Protein 7YQ0 (pdb70)

InterPro domains:
  IPR002891 APS kinase [MF_00065] (1-170)
  IPR002891 APS kinase [TIGR00455] (2-165)
  IPR027417 P-loop containing nucleoside triphosphate hydrolase [G3DSA:3.40.50.300] (1-172)
  IPR027417 P-loop containing nucleoside triphosphate hydrolase [SSF52540] (3-169)
  IPR050512 Sulfate Adenylyltransferase/APS Kinase [PTHR42700] (3-172)
  IPR059117 APS kinase domain [PF01583] (2-149)

Organism: Archaeoglobus fulgidus (NCBI:txid2234)

Solvent-accessible surface area: 16631 Å² total; per-residue (Å²): 118,56,15,4,0,0,2,0,0,0,20,21,31,0,23,19,66,74,0,0,80,30,0,53,126,91,0,78,95,88,66,81,165,12,7,34,0,38,2,63,20,3,18,163,63,2,11,89,125,33,23,44,52,101,126,55,32,57,16,7,6,32,0,0,2,2,4,0,45,18,1,1,84,10,23,2,6,0,0,0,7,12,57,1,3,44,94,72,18,5,106,40,0,69,141,28,3,129,56,10,0,10,0,12,0,99,8,67,39,129,34,13,83,164,132,60,84,180,19,13,150,40,54,45,139,145,24,46,32,86,38,180,128,35,66,94,56,49,36,60,82,17,151,134,23,44,10,55,1,33,6,48,161,53,74,45,133,84,6,9,122,30,0,26,133,55,0,90,116,63,56,57,68,137,64,13,1,0,0,1,0,0,0,5,13,19,0,21,20,73,72,0,1,74,26,0,60,160,73,0,84,90,74,68,66,98,5,7,58,0,56,0,72,20,2,16,143,80,1,6,91,149,33,28,134,59,110,117,50,63,81,19,20,14,40,0,1,1,9,4,0,77,30,2,2,107,21,31,3,1,0,0,0,8,20,49,11,30,72,92,69,37,5,83,23,0,69,137,26,4,124,48,7,0,9,0,15,0,103,6,64,73,111,32,28,82,149,104,27,132,146,24,40,2,55,74,11,115,137,35,108,55,168,49,22,19,13,50,85,18,146,27,56,86,14,106,119,26,39,11,58,1,34,4,43,153,55,66,46,117,89,6,10,94,32,0,15,130,59,0,116,111,56,57,50,75

Radius of gyration: 22.38 Å; Cα contacts (8 Å, |Δi|>4): 601; chains: 2; bounding box: 43×42×69 Å

Structure (mmCIF, N/CA/C/O backbone):
data_7YQ0
#
_entry.id   7YQ0
#
_cell.length_a   65.080
_cell.length_b   74.320
_cell.length_c   109.870
_cell.angle_alpha   90.00
_cell.angle_beta   90.00
_cell.angle_gamma   90.00
#
_symmetry.space_group_name_H-M   'P 21 21 21'
#
loop_
_entity.id
_entity.type
_entity.pdbx_description
1 polymer 'Adenylyl-sulfate kinase'
2 non-polymer "ADENOSINE-5'-DIPHOSPHATE"
3 non-polymer GLYCEROL
4 non-polymer 'SODIUM ION'
5 water water
#
loop_
_atom_site.group_PDB
_atom_site.id
_atom_site.type_symbol
_atom_site.label_atom_id
_atom_site.label_alt_id
_atom_site.label_comp_id
_atom_site.label_asym_id
_atom_site.label_entity_id
_atom_site.label_seq_id
_atom_site.pdbx_PDB_ins_code
_atom_site.Cartn_x
_atom_site.Cartn_y
_atom_site.Cartn_z
_atom_site.occupancy
_atom_site.B_iso_or_equiv
_atom_site.auth_seq_id
_atom_site.auth_comp_id
_atom_site.auth_asym_id
_atom_site.auth_atom_id
_atom_site.pdbx_PDB_model_num
ATOM 1 N N . SER A 1 3 ? -5.983 -3.841 31.132 1.00 46.59 0 SER A N 1
ATOM 2 C CA . SER A 1 3 ? -5.370 -5.073 31.612 1.00 40.84 0 SER A CA 1
ATOM 3 C C . SER A 1 3 ? -5.944 -6.296 30.871 1.00 33.86 0 SER A C 1
ATOM 4 O O . SER A 1 3 ? -5.375 -7.385 30.928 1.00 38.19 0 SER A O 1
ATOM 7 N N . MET A 1 4 ? -7.065 -6.114 30.174 1.00 28.68 1 MET A N 1
ATOM 8 C CA . MET A 1 4 ? -7.593 -7.159 29.298 1.00 27.49 1 MET A 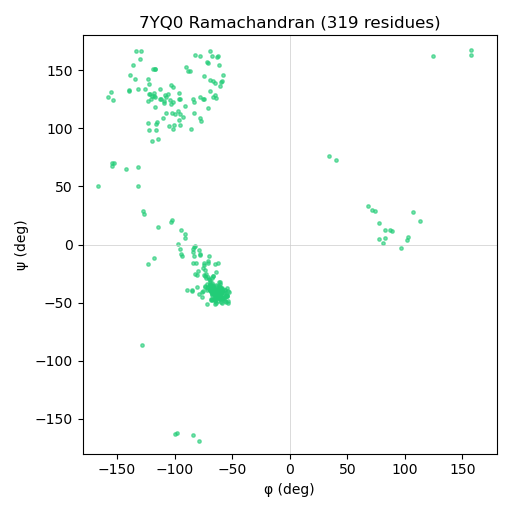CA 1
ATOM 9 C C . MET A 1 4 ? -6.763 -7.238 28.014 1.00 26.76 1 MET A C 1
ATOM 10 O O . MET A 1 4 ? -6.596 -6.236 27.317 1.00 24.43 1 MET A O 1
ATOM 15 N N . SER A 1 5 ? -6.241 -8.422 27.699 1.00 20.73 2 SER A N 1
ATOM 16 C CA . SER A 1 5 ? -5.533 -8.642 26.440 1.00 19.13 2 SER A CA 1
ATOM 17 C C . SER A 1 5 ? -6.473 -9.283 25.418 1.00 22.97 2 SER A C 1
ATOM 18 O O . SER A 1 5 ? -7.700 -9.244 25.564 1.00 18.87 2 SER A O 1
ATOM 21 N N . PHE A 1 6 ? -5.910 -9.877 24.370 1.00 17.10 3 PHE A N 1
ATOM 22 C CA . PHE A 1 6 ? -6.727 -10.336 23.256 1.00 17.49 3 PHE A CA 1
ATOM 23 C C . PHE A 1 6 ? -6.323 -11.750 22.862 1.00 16.11 3 PHE A C 1
ATOM 24 O O . PHE A 1 6 ? -5.263 -12.265 23.248 1.00 14.38 3 PHE A O 1
ATOM 32 N N . VAL A 1 7 ? -7.174 -12.375 22.063 1.00 15.63 4 VAL A N 1
ATOM 33 C CA . VAL A 1 7 ? -6.967 -13.732 21.573 1.00 14.53 4 VAL A CA 1
ATOM 34 C C . VAL A 1 7 ? -6.920 -13.683 20.047 1.00 15.35 4 VAL A C 1
ATOM 35 O O . VAL A 1 7 ? -7.818 -13.123 19.415 1.00 15.92 4 VAL A O 1
ATOM 39 N N . ILE A 1 8 ? -5.875 -14.252 19.465 1.00 13.96 5 ILE A N 1
ATOM 40 C CA . ILE A 1 8 ? -5.796 -14.432 18.018 1.00 14.68 5 ILE A CA 1
ATOM 41 C C . ILE A 1 8 ? -6.263 -15.851 17.752 1.00 14.91 5 ILE A C 1
ATOM 42 O O . ILE A 1 8 ? -5.549 -16.813 18.062 1.00 15.73 5 ILE A O 1
ATOM 47 N N . TRP A 1 9 ? -7.470 -15.981 17.204 1.00 14.65 6 TRP A N 1
ATOM 48 C CA . TRP A 1 9 ? -8.115 -17.276 16.991 1.00 17.77 6 TRP A CA 1
ATOM 49 C C . TRP A 1 9 ? -7.932 -17.665 15.528 1.00 17.71 6 TRP A C 1
ATOM 50 O O . TRP A 1 9 ? -8.645 -17.165 14.657 1.00 15.78 6 TRP A O 1
ATOM 61 N N . ILE A 1 10 ? -6.998 -18.576 15.266 1.00 14.74 7 ILE A N 1
ATOM 62 C CA . ILE A 1 10 ? -6.671 -18.984 13.899 1.00 15.56 7 ILE A CA 1
ATOM 63 C C . ILE A 1 10 ? -7.453 -20.247 13.557 1.00 20.33 7 ILE A C 1
ATOM 64 O O . ILE A 1 10 ? -7.205 -21.311 14.119 1.00 18.63 7 ILE A O 1
ATOM 69 N N . THR A 1 11 ? -8.397 -20.119 12.630 1.00 18.73 8 THR A N 1
ATOM 70 C CA . THR A 1 11 ? -9.308 -21.175 12.212 1.00 17.27 8 THR A CA 1
ATOM 71 C C . THR A 1 11 ? -9.065 -21.491 10.738 1.00 18.82 8 THR A C 1
ATOM 72 O O . THR A 1 11 ? -8.667 -20.625 9.964 1.00 21.26 8 THR A O 1
ATOM 76 N N . GLY A 1 12 ? -9.325 -22.731 10.338 1.00 19.41 9 GLY A N 1
ATOM 77 C CA . GLY A 1 12 ? -9.181 -23.093 8.949 1.00 18.35 9 GLY A CA 1
ATOM 78 C C . GLY A 1 12 ? -8.993 -24.588 8.842 1.00 20.69 9 GLY A C 1
ATOM 79 O O . GLY A 1 12 ? -8.684 -25.264 9.831 1.00 20.12 9 GLY A O 1
ATOM 80 N N . PRO A 1 13 ? -9.184 -25.132 7.646 1.00 20.82 10 PRO A N 1
ATOM 81 C CA . PRO A 1 13 ? -9.066 -26.585 7.461 1.00 22.26 10 PRO A CA 1
ATOM 82 C C . PRO A 1 13 ? -7.637 -27.073 7.646 1.00 24.56 10 PRO A C 1
ATOM 83 O O . PRO A 1 13 ? -6.672 -26.305 7.638 1.00 21.43 10 PRO A O 1
ATOM 87 N N . SER A 1 14 ? -7.509 -28.387 7.856 1.00 24.35 11 SER A N 1
ATOM 88 C CA A SER A 1 14 ? -6.194 -28.988 8.041 0.54 24.14 11 SER A CA 1
ATOM 89 C CA B SER A 1 14 ? -6.187 -28.971 8.048 0.46 24.14 11 SER A CA 1
ATOM 90 C C . SER A 1 14 ? -5.276 -28.667 6.867 1.00 22.98 11 SER A C 1
ATOM 91 O O . SER A 1 14 ? -5.673 -28.768 5.703 1.00 26.16 11 SER A O 1
ATOM 96 N N . GLY A 1 15 ? -4.033 -28.289 7.176 1.00 22.53 12 GLY A N 1
ATOM 97 C CA . GLY A 1 15 ? -3.064 -27.983 6.147 1.00 23.55 12 GLY A CA 1
ATOM 98 C C . GLY A 1 15 ? -3.138 -26.588 5.567 1.00 21.93 12 GLY A C 1
ATOM 99 O O . GLY A 1 15 ? -2.406 -26.296 4.622 1.00 21.70 12 GLY A O 1
ATOM 100 N N . ALA A 1 16 ? -3.989 -25.716 6.107 1.00 22.05 13 ALA A N 1
ATOM 101 C CA . ALA A 1 16 ? -4.113 -24.353 5.590 1.00 24.22 13 ALA A CA 1
ATOM 102 C C . ALA A 1 16 ? -2.926 -23.473 5.960 1.00 24.07 13 ALA A C 1
ATOM 103 O O . ALA A 1 16 ? -2.699 -22.453 5.299 1.00 27.27 13 ALA A O 1
ATOM 105 N N . GLY A 1 17 ? -2.184 -23.825 7.003 1.00 20.38 14 GLY A N 1
ATOM 106 C CA . GLY A 1 17 ? -1.066 -23.035 7.473 1.00 18.73 14 GLY A CA 1
ATOM 107 C C . GLY A 1 17 ? -1.272 -22.405 8.838 1.00 19.39 14 GLY A C 1
ATOM 108 O O . GLY A 1 17 ? -0.583 -21.413 9.155 1.00 19.41 14 GLY A O 1
ATOM 109 N N . LYS A 1 18 ? -2.202 -22.935 9.641 1.00 18.44 15 LYS A N 1
ATOM 110 C CA . LYS A 1 18 ? -2.542 -22.331 10.930 1.00 18.79 15 LYS A CA 1
ATOM 111 C C . LYS A 1 18 ? -1.369 -22.388 11.899 1.00 18.64 15 LYS A C 1
ATOM 112 O O . LYS A 1 18 ? -1.013 -21.373 12.511 1.00 18.91 15 LYS A O 1
ATOM 118 N N . THR A 1 19 ? -0.780 -23.574 12.087 1.00 20.05 16 THR A N 1
ATOM 119 C CA . THR A 1 19 ? 0.308 -23.703 13.060 1.00 20.01 16 THR A CA 1
ATOM 120 C C . THR A 1 19 ? 1.513 -22.891 12.652 1.00 22.33 16 THR A C 1
ATOM 121 O O . THR A 1 19 ? 2.183 -22.291 13.504 1.00 18.36 16 THR A O 1
ATOM 125 N N . THR A 1 20 ? 1.814 -22.868 11.354 1.00 21.02 17 THR A N 1
ATOM 126 C CA . THR A 1 20 ? 2.925 -22.059 10.870 1.00 14.68 17 THR A CA 1
ATOM 127 C C . THR A 1 20 ? 2.723 -20.588 11.213 1.00 15.70 17 THR A C 1
ATOM 128 O O . THR A 1 20 ? 3.648 -19.915 11.684 1.00 19.20 17 THR A O 1
ATOM 132 N N . LEU A 1 21 ? 1.524 -20.066 10.959 1.00 16.37 18 LEU A N 1
ATOM 133 C CA . LEU A 1 21 ? 1.262 -18.659 11.264 1.00 16.59 18 LEU A CA 1
ATOM 134 C C . LEU A 1 21 ? 1.253 -18.422 12.771 1.00 16.97 18 LEU A C 1
ATOM 135 O O . LEU A 1 21 ? 1.773 -17.405 13.248 1.00 15.58 18 LEU A O 1
ATOM 140 N N . ALA A 1 22 ? 0.660 -19.353 13.529 1.00 13.41 19 ALA A N 1
ATOM 141 C CA . ALA A 1 22 ? 0.596 -19.216 14.987 1.00 14.92 19 ALA A CA 1
ATOM 142 C C . ALA A 1 22 ? 1.992 -19.102 15.582 1.00 16.62 19 ALA A C 1
ATOM 143 O O . ALA A 1 22 ? 2.252 -18.219 16.411 1.00 17.00 19 ALA A O 1
ATOM 145 N N . ASN A 1 23 ? 2.914 -19.970 15.139 1.00 16.09 20 ASN A N 1
ATOM 146 C CA A ASN A 1 23 ? 4.292 -19.967 15.631 0.51 17.49 20 ASN A CA 1
ATOM 147 C CA B ASN A 1 23 ? 4.250 -19.921 15.704 0.49 17.48 20 ASN A CA 1
ATOM 148 C C . ASN A 1 23 ? 5.006 -18.680 15.255 1.00 17.35 20 ASN A C 1
ATOM 149 O O . ASN A 1 23 ? 5.815 -18.151 16.027 1.00 17.63 20 ASN A O 1
ATOM 158 N N . ALA A 1 24 ? 4.745 -18.181 14.053 1.00 15.81 21 ALA A N 1
ATOM 159 C CA . ALA A 1 24 ? 5.451 -16.978 13.620 1.00 16.03 21 ALA A CA 1
ATOM 160 C C . ALA A 1 24 ? 4.919 -15.752 14.360 1.00 16.14 21 ALA A C 1
ATOM 161 O O . ALA A 1 24 ? 5.675 -14.817 14.647 1.00 17.71 21 ALA A O 1
ATOM 163 N N . LEU A 1 25 ? 3.605 -15.727 14.629 1.00 16.36 22 LEU A N 1
ATOM 164 C CA . LEU A 1 25 ? 3.027 -14.639 15.417 1.00 15.37 22 LEU A CA 1
ATOM 165 C C . LEU A 1 25 ? 3.551 -14.660 16.843 1.00 17.17 22 LEU A C 1
ATOM 166 O O . LEU A 1 25 ? 3.860 -13.609 17.423 1.00 15.73 22 LEU A O 1
ATOM 171 N N . TYR A 1 26 ? 3.634 -15.854 17.432 1.00 16.00 23 TYR A N 1
ATOM 172 C CA . TYR A 1 26 ? 4.206 -15.996 18.768 1.00 14.42 23 TYR A CA 1
ATOM 173 C C . TYR A 1 26 ? 5.609 -15.419 18.815 1.00 19.24 23 TYR A C 1
ATOM 174 O O . TYR A 1 26 ? 5.940 -14.608 19.691 1.00 19.39 23 TYR A O 1
ATOM 183 N N . LYS A 1 27 ? 6.451 -15.807 17.862 1.00 18.35 24 LYS A N 1
ATOM 184 C CA . LYS A 1 27 ? 7.827 -15.335 17.899 1.00 17.72 24 LYS A CA 1
ATOM 185 C C . LYS A 1 27 ? 7.894 -13.832 17.677 1.00 18.34 24 LYS A C 1
ATOM 186 O O . LYS A 1 27 ? 8.726 -13.143 18.277 1.00 19.12 24 LYS A O 1
ATOM 192 N N . LYS A 1 28 ? 7.053 -13.311 16.789 1.00 17.04 25 LYS A N 1
ATOM 193 C CA . LYS A 1 28 ? 7.072 -11.875 16.523 1.00 17.01 25 LYS A CA 1
ATOM 194 C C . LYS A 1 28 ? 6.653 -11.073 17.767 1.00 15.58 25 LYS A C 1
ATOM 195 O O . LYS A 1 28 ? 7.297 -10.082 18.127 1.00 18.09 25 LYS A O 1
ATOM 201 N N . LEU A 1 29 ? 5.560 -11.470 18.415 1.00 15.18 26 LEU A N 1
ATOM 202 C CA . LEU A 1 29 ? 5.075 -10.701 19.562 1.00 17.06 26 LEU A CA 1
ATOM 203 C C . LEU A 1 29 ? 6.000 -10.849 20.765 1.00 18.48 26 LEU A C 1
ATOM 204 O O . LEU A 1 29 ? 6.229 -9.889 21.510 1.00 19.39 26 LEU A O 1
ATOM 209 N N . GLU A 1 30 ? 6.559 -12.042 20.961 1.00 18.19 27 GLU A N 1
ATOM 210 C CA . GLU A 1 30 ? 7.584 -12.215 21.982 1.00 17.99 27 GLU A CA 1
ATOM 211 C C . GLU A 1 30 ? 8.812 -11.345 21.715 1.00 22.42 27 GLU A C 1
ATOM 212 O O . GLU A 1 30 ? 9.377 -10.748 22.644 1.00 20.26 27 GLU A O 1
ATOM 218 N N . SER A 1 31 ? 9.223 -11.217 20.450 1.00 20.20 28 SER A N 1
ATOM 219 C CA . SER A 1 31 ? 10.365 -10.370 20.121 1.00 16.81 28 SER A CA 1
ATOM 220 C C . SER A 1 31 ? 10.074 -8.893 20.389 1.00 21.39 28 SER A C 1
ATOM 221 O O . SER A 1 31 ? 11.005 -8.112 20.636 1.00 22.89 28 SER A O 1
ATOM 224 N N . MET A 1 32 ? 8.809 -8.487 20.318 1.00 20.50 29 MET A N 1
ATOM 225 C CA . MET A 1 32 ? 8.460 -7.107 20.640 1.00 19.62 29 MET A CA 1
ATOM 226 C C . MET A 1 32 ? 8.312 -6.881 22.141 1.00 21.20 29 MET A C 1
ATOM 227 O O . MET A 1 32 ? 8.038 -5.743 22.559 1.00 21.80 29 MET A O 1
ATOM 232 N N . GLY A 1 33 ? 8.490 -7.919 22.947 1.00 20.51 30 GLY A N 1
ATOM 233 C CA . GLY A 1 33 ? 8.490 -7.796 24.393 1.00 21.60 30 GLY A CA 1
ATOM 234 C C . GLY A 1 33 ? 7.228 -8.235 25.103 1.00 20.43 30 GLY A C 1
ATOM 235 O O . GLY A 1 33 ? 7.140 -8.063 26.324 1.00 23.11 30 GLY A O 1
ATOM 236 N N . TYR A 1 34 ? 6.261 -8.815 24.400 1.00 19.01 31 TYR A N 1
ATOM 237 C CA . TYR A 1 34 ? 4.976 -9.144 25.007 1.00 17.98 31 TYR A CA 1
ATOM 238 C C . TYR A 1 34 ? 4.983 -10.532 25.640 1.00 21.61 31 TYR A C 1
ATOM 239 O O . TYR A 1 34 ? 5.658 -11.443 25.159 1.00 23.09 31 TYR A O 1
ATOM 248 N N . ARG A 1 35 ? 4.192 -10.690 26.704 1.00 21.28 32 ARG A N 1
ATOM 249 C CA . ARG A 1 35 ? 3.881 -12.022 27.230 1.00 21.44 32 ARG A CA 1
ATOM 250 C C . ARG A 1 35 ? 2.820 -12.662 26.347 1.00 20.09 32 ARG A C 1
ATOM 251 O O . ARG A 1 35 ? 1.758 -12.067 26.113 1.00 19.04 32 ARG A O 1
ATOM 259 N N . VAL A 1 36 ? 3.101 -13.873 25.870 1.00 17.52 33 VAL A N 1
ATOM 260 C CA . VAL A 1 36 ? 2.285 -14.555 24.876 1.00 16.53 33 VAL A CA 1
ATOM 261 C C . VAL A 1 36 ? 2.189 -16.022 25.268 1.00 16.75 33 VAL A C 1
ATOM 262 O O . VAL A 1 36 ? 3.146 -16.606 25.775 1.00 19.50 33 VAL A O 1
ATOM 266 N N . GLU A 1 37 ? 1.042 -16.625 24.985 1.00 15.00 34 GLU A N 1
ATOM 267 C CA . GLU A 1 37 ? 0.842 -18.055 25.192 1.00 18.03 34 GLU A CA 1
ATOM 268 C C . GLU A 1 37 ? 0.216 -18.628 23.928 1.00 17.00 34 GLU A C 1
ATOM 269 O O . GLU A 1 37 ? -0.725 -18.049 23.372 1.00 20.50 34 GLU A O 1
ATOM 275 N N . LEU A 1 38 ? 0.743 -19.755 23.470 1.00 16.11 35 LEU A N 1
ATOM 276 C CA A LEU A 1 38 ? 0.236 -20.443 22.289 0.39 17.28 35 LEU A CA 1
ATOM 277 C CA B LEU A 1 38 ? 0.223 -20.433 22.289 0.61 17.27 35 LEU A CA 1
ATOM 278 C C . LEU A 1 38 ? -0.587 -21.650 22.726 1.00 16.36 35 LEU A C 1
ATOM 279 O O . LEU A 1 38 ? -0.076 -22.525 23.412 1.00 16.19 35 LEU A O 1
ATOM 288 N N . LEU A 1 39 ? -1.861 -21.697 22.334 1.00 15.00 36 LEU A N 1
ATOM 289 C CA . LEU A 1 39 ? -2.683 -22.887 22.535 1.00 16.83 36 LEU A CA 1
ATOM 290 C C . LEU A 1 39 ? -2.770 -23.627 21.211 1.00 18.57 36 LEU A C 1
ATOM 291 O O . LEU A 1 39 ? -3.569 -23.277 20.346 1.00 15.34 36 LEU A O 1
ATOM 296 N N . ASP A 1 40 ? -1.960 -24.663 21.071 1.00 17.26 37 ASP A N 1
ATOM 297 C CA . ASP A 1 40 ? -2.024 -25.556 19.918 1.00 16.17 37 ASP A CA 1
ATOM 298 C C . ASP A 1 40 ? -3.122 -26.584 20.160 1.00 17.37 37 ASP A C 1
ATOM 299 O O . ASP A 1 40 ? -3.002 -27.420 21.062 1.00 18.23 37 ASP A O 1
ATOM 304 N N . GLY A 1 41 ? -4.189 -26.530 19.369 1.00 16.65 38 GLY A N 1
ATOM 305 C CA . GLY A 1 41 ? -5.343 -27.380 19.638 1.00 17.63 38 GLY A CA 1
ATOM 306 C C . GLY A 1 41 ? -5.003 -28.857 19.743 1.00 20.68 38 GLY A C 1
ATOM 307 O O . GLY A 1 41 ? -5.480 -29.556 20.649 1.00 18.35 38 GLY A O 1
ATOM 308 N N . ASP A 1 42 ? -4.167 -29.360 18.826 1.00 20.07 39 ASP A N 1
ATOM 309 C CA . ASP A 1 42 ? -3.832 -30.784 18.848 1.00 22.95 39 ASP A CA 1
ATOM 310 C C . ASP A 1 42 ? -2.963 -31.138 20.056 1.00 21.54 39 ASP A C 1
ATOM 311 O O . ASP A 1 42 ? -3.108 -32.225 20.631 1.00 22.48 39 ASP A O 1
ATOM 316 N N . GLY A 1 43 ? -2.040 -30.251 20.439 1.00 19.16 40 GLY A N 1
ATOM 317 C CA . GLY A 1 43 ? -1.244 -30.493 21.634 1.00 19.94 40 GLY A CA 1
ATOM 318 C C . GLY A 1 43 ? -2.057 -30.463 22.919 1.00 20.41 40 GLY A C 1
ATOM 319 O O . GLY A 1 43 ? -1.788 -31.226 23.853 1.00 18.89 40 GLY A O 1
ATOM 320 N N . VAL A 1 44 ? -3.062 -29.586 22.987 1.00 15.56 41 VAL A N 1
ATOM 321 C CA . VAL A 1 44 ? -3.975 -29.571 24.125 1.00 16.57 41 VAL A CA 1
ATOM 322 C C . VAL A 1 44 ? -4.737 -30.895 24.206 1.00 19.19 41 VAL A C 1
ATOM 323 O O . VAL A 1 44 ? -4.887 -31.492 25.277 1.00 16.21 41 VAL A O 1
ATOM 327 N N . ARG A 1 45 ? -5.254 -31.354 23.071 1.00 16.23 42 ARG A N 1
ATOM 328 C CA . ARG A 1 45 ? -5.924 -32.653 23.025 1.00 18.09 42 ARG A CA 1
ATOM 329 C C . ARG A 1 45 ? -5.030 -33.773 23.553 1.00 19.52 42 ARG A C 1
ATOM 330 O O . ARG A 1 45 ? -5.470 -34.623 24.345 1.00 19.51 42 ARG A O 1
ATOM 338 N N . ARG A 1 46 ? -3.756 -33.774 23.147 1.00 16.79 43 ARG A N 1
ATOM 339 C CA . ARG A 1 46 ? -2.851 -34.859 23.518 1.00 20.56 43 ARG A CA 1
ATOM 340 C C . ARG A 1 46 ? -2.580 -34.867 25.017 1.00 21.19 43 ARG A C 1
ATOM 341 O O . ARG A 1 46 ? -2.405 -35.940 25.616 1.00 20.07 43 ARG A O 1
ATOM 349 N N . LYS A 1 47 ? -2.517 -33.680 25.622 1.00 17.26 44 LYS A N 1
ATOM 350 C CA . LYS A 1 47 ? -2.261 -33.561 27.057 1.00 17.16 44 LYS A CA 1
ATOM 351 C C . LYS A 1 47 ? -3.499 -33.895 27.890 1.00 20.45 44 LYS A C 1
ATOM 352 O O . LYS A 1 47 ? -3.413 -34.621 28.891 1.00 19.30 44 LYS A O 1
ATOM 358 N N . LEU A 1 48 ? -4.653 -33.374 27.506 1.00 15.84 45 LEU A N 1
ATOM 359 C CA . LEU A 1 48 ? -5.814 -33.425 28.387 1.00 14.96 45 LEU A CA 1
ATOM 360 C C . LEU A 1 48 ? -6.660 -34.673 28.206 1.00 19.35 45 LEU A C 1
ATOM 361 O O . LEU A 1 48 ? -7.203 -35.206 29.186 1.00 17.84 45 LEU A O 1
ATOM 366 N N . TYR A 1 49 ? -6.842 -35.123 26.964 1.00 19.22 46 TYR A N 1
ATOM 367 C CA . TYR A 1 49 ? -7.765 -36.212 26.690 1.00 19.9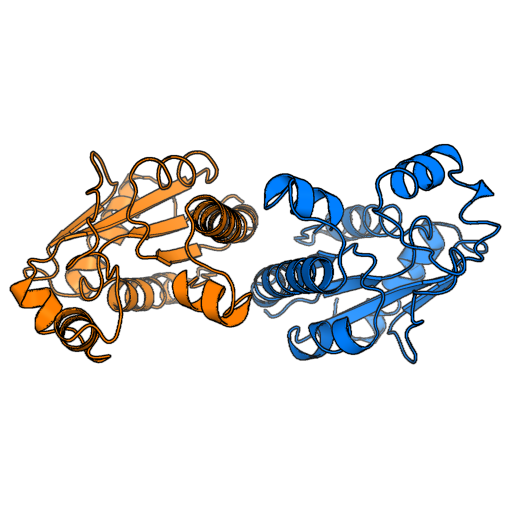3 46 TYR A CA 1
ATOM 368 C C . TYR A 1 49 ? -7.303 -36.903 25.412 1.00 21.80 46 TYR A C 1
ATOM 369 O O . TYR A 1 49 ? -7.979 -36.847 24.377 1.00 20.13 46 TYR A O 1
ATOM 378 N N . PRO A 1 50 ? -6.150 -37.576 25.460 1.00 20.07 47 PRO A N 1
ATOM 379 C CA . PRO A 1 50 ? -5.627 -38.228 24.255 1.00 21.38 47 PRO A CA 1
ATOM 380 C C . PRO A 1 50 ? -6.530 -39.315 23.695 1.00 24.48 47 PRO A C 1
ATOM 381 O O . PRO A 1 50 ? -6.340 -39.700 22.537 1.00 24.63 47 PRO A O 1
ATOM 385 N N . ASN A 1 51 ? -7.503 -39.817 24.451 1.00 21.99 48 ASN A N 1
ATOM 386 C CA . ASN A 1 51 ? -8.409 -40.826 23.918 1.00 27.70 48 ASN A CA 1
ATOM 387 C C . ASN A 1 51 ? -9.708 -40.246 23.375 1.00 28.90 48 ASN A C 1
ATOM 388 O O . ASN A 1 51 ? -10.514 -41.005 22.834 1.00 30.03 48 ASN A O 1
ATOM 393 N N . LEU A 1 52 ? -9.924 -38.938 23.500 1.00 23.53 49 LEU A N 1
ATOM 394 C CA . LEU A 1 52 ? -11.113 -38.318 22.939 1.00 25.24 49 LEU A CA 1
ATOM 395 C C . LEU A 1 52 ? -11.144 -38.527 21.428 1.00 24.86 49 LEU A C 1
ATOM 396 O O . LEU A 1 52 ? -10.131 -38.361 20.741 1.00 25.90 49 LEU A O 1
ATOM 401 N N . GLY A 1 53 ? -12.309 -38.865 20.916 1.00 29.00 50 GLY A N 1
ATOM 402 C CA . GLY A 1 53 ? -12.490 -39.036 19.488 1.00 32.35 50 GLY A CA 1
ATOM 403 C C . GLY A 1 53 ? -12.761 -37.732 18.765 1.00 29.61 50 GLY A C 1
ATOM 404 O O . GLY A 1 53 ? -12.531 -36.634 19.280 1.00 25.88 50 GLY A O 1
ATOM 405 N N . PHE A 1 54 ? -13.270 -37.868 17.532 1.00 30.70 51 PHE A N 1
ATOM 406 C CA . PHE A 1 54 ? -13.427 -36.739 16.630 1.00 29.42 51 PHE A CA 1
ATOM 407 C C . PHE A 1 54 ? -14.853 -36.638 16.114 1.00 30.07 51 PHE A C 1
ATOM 408 O O . PHE A 1 54 ? -15.091 -36.072 15.048 1.00 32.67 51 PHE A O 1
ATOM 416 N N . SER A 1 55 ? -15.808 -37.155 16.879 1.00 30.20 52 SER A N 1
ATOM 417 C CA . SER A 1 55 ? -17.211 -36.883 16.606 1.00 32.74 52 SER A CA 1
ATOM 418 C C . SER A 1 55 ? -17.487 -35.390 16.755 1.00 30.85 52 SER A C 1
ATOM 419 O O . SER A 1 55 ? -16.720 -34.652 17.376 1.00 25.15 52 SER A O 1
ATOM 422 N N . GLU A 1 56 ? -18.606 -34.938 16.182 1.00 33.18 53 GLU A N 1
ATOM 423 C CA . GLU A 1 56 ? -18.921 -33.519 16.280 1.00 30.43 53 GLU A CA 1
ATOM 424 C C . GLU A 1 56 ? -19.043 -33.092 17.745 1.00 29.00 53 GLU A C 1
ATOM 425 O O . GLU A 1 56 ? -18.534 -32.038 18.136 1.00 25.85 53 GLU A O 1
ATOM 431 N N . GLU A 1 57 ? -19.651 -33.929 18.587 1.00 26.63 54 GLU A N 1
ATOM 432 C CA . GLU A 1 57 ? -19.808 -33.561 19.994 1.00 29.20 54 GLU A CA 1
ATOM 433 C C . GLU A 1 57 ? -18.478 -33.555 20.738 1.00 26.93 54 GLU A C 1
ATOM 434 O O . GLU A 1 57 ? -18.264 -32.723 21.626 1.00 24.60 54 GLU A O 1
ATOM 440 N N . GLU A 1 58 ? -17.580 -34.478 20.404 1.00 25.46 55 GLU A N 1
ATOM 441 C CA . GLU A 1 58 ? -16.270 -34.476 21.044 1.00 25.53 55 GLU A CA 1
ATOM 442 C C . GLU A 1 58 ? -15.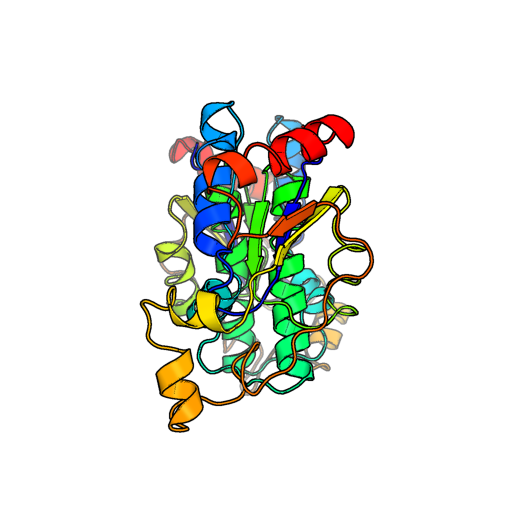438 -33.272 20.606 1.00 25.67 55 GLU A C 1
ATOM 443 O O . GLU A 1 58 ? -14.733 -32.670 21.420 1.00 19.13 55 GLU A O 1
ATOM 449 N N . ARG A 1 59 ? -15.512 -32.891 19.329 1.00 21.80 56 ARG A N 1
ATOM 450 C CA . ARG A 1 59 ? -14.726 -31.735 18.893 1.00 19.20 56 ARG A CA 1
ATOM 451 C C . ARG A 1 59 ? -15.271 -30.447 19.498 1.00 17.60 56 ARG A C 1
ATOM 452 O O . ARG A 1 59 ? -14.513 -29.536 19.837 1.00 20.24 56 ARG A O 1
ATOM 460 N N . TRP A 1 60 ? -16.581 -30.371 19.668 1.00 20.97 57 TRP A N 1
ATOM 461 C CA . TRP A 1 60 ? -17.194 -29.204 20.291 1.00 21.44 57 TRP A CA 1
ATOM 462 C C . TRP A 1 60 ? -16.735 -29.054 21.736 1.00 22.24 57 TRP A C 1
ATOM 463 O O . TRP A 1 60 ? -16.472 -27.938 22.201 1.00 21.54 57 TRP A O 1
ATOM 474 N N . MET A 1 61 ? -16.598 -30.174 22.455 1.00 20.93 58 MET A N 1
ATOM 475 C CA . MET A 1 61 ? -16.163 -30.094 23.843 1.00 15.57 58 MET A CA 1
ATOM 476 C C . MET A 1 61 ? -14.721 -29.625 23.897 1.00 16.07 58 MET A C 1
ATOM 477 O O . MET A 1 61 ? -14.371 -28.761 24.695 1.00 17.77 58 MET A O 1
ATOM 482 N N . HIS A 1 62 ? -13.903 -30.119 22.978 1.00 17.75 59 HIS A N 1
ATOM 483 C CA . HIS A 1 62 ? -12.524 -29.666 22.908 1.00 18.15 59 HIS A CA 1
ATOM 484 C C . HIS A 1 62 ? -12.461 -28.164 22.626 1.00 18.52 59 HIS A C 1
ATOM 485 O O . HIS A 1 62 ? -11.684 -27.438 23.246 1.00 14.86 59 HIS A O 1
ATOM 492 N N . ASN A 1 63 ? -13.263 -27.684 21.674 1.00 17.12 60 ASN A N 1
ATOM 493 C CA . ASN A 1 63 ? -13.258 -26.246 21.382 1.00 16.61 60 ASN A CA 1
ATOM 494 C C . ASN A 1 63 ? -13.682 -25.437 22.602 1.00 19.69 60 ASN A C 1
ATOM 495 O O . ASN A 1 63 ? -13.129 -24.371 22.874 1.00 18.35 60 ASN A O 1
ATOM 500 N N . ARG A 1 64 ? -14.651 -25.936 23.375 1.00 17.35 61 ARG A N 1
ATOM 501 C CA A ARG A 1 64 ? -15.090 -25.190 24.550 0.63 18.10 61 ARG A CA 1
ATOM 502 C CA B ARG A 1 64 ? -15.092 -25.200 24.559 0.37 18.10 61 ARG A CA 1
ATOM 503 C C . ARG A 1 64 ? -13.991 -25.090 25.603 1.00 16.66 61 ARG A C 1
ATOM 504 O O . ARG A 1 64 ? -13.880 -24.065 26.279 1.00 16.54 61 ARG A O 1
ATOM 519 N N . VAL A 1 65 ? -13.201 -26.162 25.780 1.00 18.08 62 VAL A N 1
ATOM 520 C CA . VAL A 1 65 ? -12.038 -26.146 26.669 1.00 15.83 62 VAL A CA 1
ATOM 521 C C . VAL A 1 65 ? -11.013 -25.106 26.214 1.00 17.81 62 VAL A C 1
ATOM 522 O O . VAL A 1 65 ? -10.504 -24.313 27.020 1.00 14.18 62 VAL A O 1
ATOM 526 N N . VAL A 1 66 ? -10.705 -25.085 24.912 1.00 15.32 63 VAL A N 1
ATOM 527 C CA . VAL A 1 66 ? -9.725 -24.123 24.397 1.00 15.02 63 VAL A CA 1
ATOM 528 C C . VAL A 1 66 ? -10.229 -22.693 24.574 1.00 16.45 63 VAL A C 1
ATOM 529 O O . VAL A 1 66 ? -9.458 -21.794 24.931 1.00 16.67 63 VAL A O 1
ATOM 533 N N . VAL A 1 67 ? -11.521 -22.454 24.315 1.00 13.56 64 VAL A N 1
ATOM 534 C CA . VAL A 1 67 ? -12.083 -21.114 24.509 1.00 17.13 64 VAL A CA 1
ATOM 535 C C . VAL A 1 67 ? -11.901 -20.668 25.957 1.00 18.91 64 VAL A C 1
ATOM 536 O O . VAL A 1 67 ? -11.518 -19.529 26.244 1.00 16.75 64 VAL A O 1
ATOM 540 N N . GLU A 1 68 ? -12.188 -21.562 26.901 1.00 14.94 65 GLU A N 1
ATOM 541 C CA . GLU A 1 68 ? -12.098 -21.167 28.301 1.00 15.89 65 GLU A CA 1
ATOM 542 C C . GLU A 1 68 ? -10.657 -20.904 28.722 1.00 17.54 65 GLU A C 1
ATOM 543 O O . GLU A 1 68 ? -10.398 -19.953 29.472 1.00 17.96 65 GLU A O 1
ATOM 549 N N . MET A 1 69 ? -9.700 -21.713 28.241 1.00 17.00 66 MET A N 1
ATOM 550 C CA . MET A 1 69 ? -8.305 -21.412 28.537 1.00 15.84 66 MET A CA 1
ATOM 551 C C . MET A 1 69 ? -7.907 -20.055 27.974 1.00 19.28 66 MET A C 1
ATOM 552 O O . MET A 1 69 ? -7.200 -19.286 28.627 1.00 14.97 66 MET A O 1
ATOM 557 N N . ALA A 1 70 ? -8.312 -19.766 26.741 1.00 17.16 67 ALA A N 1
ATOM 558 C CA . ALA A 1 70 ? -7.960 -18.483 26.129 1.00 15.72 67 ALA A CA 1
ATOM 559 C C . ALA A 1 70 ? -8.650 -17.314 26.826 1.00 17.21 67 ALA A C 1
ATOM 560 O O . ALA A 1 70 ? -8.061 -16.233 26.972 1.00 17.66 67 ALA A O 1
ATOM 562 N N . ARG A 1 71 ? -9.899 -17.502 27.265 1.00 17.01 68 ARG A N 1
ATOM 563 C CA A ARG A 1 71 ? -10.587 -16.461 28.025 0.61 18.35 68 ARG A CA 1
ATOM 564 C CA B ARG A 1 71 ? -10.583 -16.453 28.017 0.39 18.35 68 ARG A CA 1
ATOM 565 C C . ARG A 1 71 ? -9.830 -16.111 29.302 1.00 19.75 68 ARG A C 1
ATOM 566 O O . ARG A 1 71 ? -9.593 -14.932 29.607 1.00 19.23 68 ARG A O 1
ATOM 581 N N . ARG A 1 72 ? -9.430 -17.127 30.064 1.00 18.66 69 ARG A N 1
ATOM 582 C CA . ARG A 1 72 ? -8.744 -16.891 31.332 1.00 19.64 69 ARG A CA 1
ATOM 583 C C . ARG A 1 72 ? -7.369 -16.270 31.125 1.00 20.38 69 ARG A C 1
ATOM 584 O O . ARG A 1 72 ? -6.949 -15.407 31.902 1.00 19.76 69 ARG A O 1
ATOM 592 N N . LEU A 1 73 ? -6.631 -16.715 30.107 1.00 15.82 70 LEU A N 1
ATOM 593 C CA . LEU A 1 73 ? -5.315 -16.128 29.897 1.00 18.01 70 LEU A CA 1
ATOM 594 C C . LEU A 1 73 ? -5.436 -14.678 29.459 1.00 18.90 70 LEU A C 1
ATOM 595 O O . LEU A 1 73 ? -4.752 -13.796 29.993 1.00 16.51 70 LEU A O 1
ATOM 600 N N . SER A 1 74 ? -6.301 -14.411 28.483 1.00 14.63 71 SER A N 1
ATOM 601 C CA . SER A 1 74 ? -6.335 -13.064 27.931 1.00 15.67 71 SER A CA 1
ATOM 602 C C . SER A 1 74 ? -6.859 -12.060 28.947 1.00 20.66 71 SER A C 1
ATOM 603 O O . SER A 1 74 ? -6.395 -10.916 28.985 1.00 19.61 71 SER A O 1
ATOM 606 N N . ARG A 1 75 ? -7.837 -12.452 29.771 1.00 19.49 72 ARG A N 1
ATOM 607 C CA . ARG A 1 75 ? -8.313 -11.473 30.737 1.00 23.79 72 ARG A CA 1
ATOM 608 C C . ARG A 1 75 ? -7.305 -11.177 31.835 1.00 23.91 72 ARG A C 1
ATOM 609 O O . ARG A 1 75 ? -7.504 -10.210 32.582 1.00 25.13 72 ARG A O 1
ATOM 617 N N . ASN A 1 76 ? -6.218 -11.942 31.930 1.00 21.92 73 ASN A N 1
ATOM 618 C CA . ASN A 1 76 ? -5.113 -11.627 32.824 1.00 22.16 73 ASN A CA 1
ATOM 619 C C . ASN A 1 76 ? -3.921 -11.024 32.093 1.00 20.95 73 ASN A C 1
ATOM 620 O O . ASN A 1 76 ? -2.803 -11.035 32.618 1.00 23.62 73 ASN A O 1
ATOM 625 N N . GLY A 1 77 ? -4.140 -10.461 30.897 1.00 20.65 74 GLY A N 1
ATOM 626 C CA . GLY A 1 77 ? -3.122 -9.686 30.232 1.00 22.39 74 GLY A CA 1
ATOM 627 C C . GLY A 1 77 ? -2.187 -10.454 29.340 1.00 21.67 74 GLY A C 1
ATOM 628 O O . GLY A 1 77 ? -1.159 -9.899 28.924 1.00 21.02 74 GLY A O 1
ATOM 629 N N . ILE A 1 78 ? -2.487 -11.711 29.041 1.00 16.91 75 ILE A N 1
ATOM 630 C CA . ILE A 1 78 ? -1.602 -12.555 28.250 1.00 16.10 75 ILE A CA 1
ATOM 631 C C . ILE A 1 78 ? -2.171 -12.629 26.844 1.00 14.94 75 ILE A C 1
ATOM 632 O O . ILE A 1 78 ? -3.301 -13.091 26.658 1.00 16.11 75 ILE A O 1
ATOM 637 N N . ILE A 1 79 ? -1.397 -12.208 25.839 1.00 17.85 76 ILE A N 1
ATOM 638 C CA . ILE A 1 79 ? -1.837 -12.416 24.460 1.00 15.51 76 ILE A CA 1
ATOM 639 C C . ILE A 1 79 ? -1.906 -13.909 24.204 1.00 15.20 76 ILE A C 1
ATOM 640 O O . ILE A 1 79 ? -0.936 -14.623 24.428 1.00 17.33 76 ILE A O 1
ATOM 645 N N . THR A 1 80 ? -3.045 -14.394 23.738 1.00 12.58 77 THR A N 1
ATOM 646 C CA . THR A 1 80 ? -3.216 -15.829 23.555 1.00 12.96 77 THR A CA 1
ATOM 647 C C . THR A 1 80 ? -3.442 -16.124 22.080 1.00 15.00 77 THR A C 1
ATOM 648 O O . THR A 1 80 ? -4.268 -15.481 21.445 1.00 16.64 77 THR A O 1
ATOM 652 N N . ILE A 1 81 ? -2.652 -17.033 21.525 1.00 12.43 78 ILE A N 1
ATOM 653 C CA . ILE A 1 81 ? -2.759 -17.417 20.113 1.00 13.44 78 ILE A CA 1
ATOM 654 C C . ILE A 1 81 ? -3.327 -18.825 20.079 1.00 14.77 78 ILE A C 1
ATOM 655 O O . ILE A 1 81 ? -2.768 -19.722 20.703 1.00 17.66 78 ILE A O 1
ATOM 660 N N . VAL A 1 82 ? -4.448 -19.023 19.384 1.00 14.50 79 VAL A N 1
ATOM 661 C CA . VAL A 1 82 ? -5.114 -20.319 19.315 1.00 15.53 79 VAL A CA 1
ATOM 662 C C . VAL A 1 82 ? -5.002 -20.840 17.888 1.00 15.79 79 VAL A C 1
ATOM 663 O O . VAL A 1 82 ? -5.252 -20.096 16.935 1.00 16.22 79 VAL A O 1
ATOM 667 N N . SER A 1 83 ? -4.637 -22.113 17.742 1.00 15.00 80 SER A N 1
ATOM 668 C CA . SER A 1 83 ? -4.617 -22.785 16.441 1.00 17.09 80 SER A CA 1
ATOM 669 C C . SER A 1 83 ? -5.513 -24.017 16.557 1.00 18.82 80 SER A C 1
ATOM 670 O O . SER A 1 83 ? -5.154 -24.997 17.221 1.00 19.26 80 SER A O 1
ATOM 673 N N . VAL A 1 84 ? -6.708 -23.929 15.976 1.00 17.65 81 VAL A N 1
ATOM 674 C CA A VAL A 1 84 ? -7.685 -25.010 16.012 0.63 21.21 81 VAL A CA 1
ATOM 675 C CA B VAL A 1 84 ? -7.710 -25.003 16.012 0.37 21.22 81 VAL A CA 1
ATOM 676 C C . VAL A 1 84 ? -8.469 -24.982 14.700 1.00 23.43 81 VAL A C 1
ATOM 677 O O . VAL A 1 84 ? -8.729 -23.911 14.144 1.00 26.37 81 VAL A O 1
ATOM 684 N N . VAL A 1 85 ? -8.853 -26.164 14.197 1.00 19.42 82 VAL A N 1
ATOM 685 C CA . VAL A 1 85 ? -9.638 -26.171 12.956 1.00 22.42 82 VAL A CA 1
ATOM 686 C C . VAL A 1 85 ? -10.937 -25.382 13.140 1.00 24.76 82 VAL A C 1
ATOM 687 O O . VAL A 1 85 ? -11.278 -24.523 12.313 1.00 27.25 82 VAL A O 1
ATOM 691 N N . SER A 1 86 ? -11.659 -25.625 14.262 1.00 24.03 83 SER A N 1
ATOM 692 C CA . SER A 1 86 ? -12.965 -25.026 14.612 1.00 24.85 83 SER A CA 1
ATOM 693 C C . SER A 1 86 ? -13.832 -24.784 13.376 1.00 26.13 83 SER A C 1
ATOM 694 O O . SER A 1 86 ? -13.992 -23.638 12.921 1.00 23.83 83 SER A O 1
ATOM 697 N N . PRO A 1 87 ? -14.429 -25.843 12.825 1.00 25.19 84 PRO A N 1
ATOM 698 C CA . PRO A 1 87 ? -14.959 -25.770 11.458 1.00 25.58 84 PRO A CA 1
ATOM 699 C C . PRO A 1 87 ? -16.327 -25.122 11.325 1.00 26.34 84 PRO A C 1
ATOM 700 O O . PRO A 1 87 ? -16.687 -24.744 10.206 1.00 26.27 84 PRO A O 1
ATOM 704 N N . TYR A 1 88 ? -17.090 -24.962 12.402 1.00 24.18 85 TYR A N 1
ATOM 705 C CA . TYR A 1 88 ? -18.437 -24.416 12.319 1.00 27.09 85 TYR A CA 1
ATOM 706 C C . TYR A 1 88 ? -18.487 -22.960 12.773 1.00 26.29 85 TYR A C 1
ATOM 707 O O . TYR A 1 88 ? -17.874 -22.585 13.779 1.00 23.79 85 TYR A O 1
ATOM 716 N N . ARG A 1 89 ? -19.234 -22.140 12.025 1.00 26.83 86 ARG A N 1
ATOM 717 C CA . ARG A 1 89 ? -19.412 -20.742 12.408 1.00 28.08 86 ARG A CA 1
ATOM 718 C C . ARG A 1 89 ? -19.970 -20.611 13.816 1.00 29.29 86 ARG A C 1
ATOM 719 O O . ARG A 1 89 ? -19.583 -19.704 14.558 1.00 26.44 86 ARG A O 1
ATOM 727 N N . ALA A 1 90 ? -20.912 -21.487 14.186 1.00 28.22 87 ALA A N 1
ATOM 728 C CA . ALA A 1 90 ? -21.524 -21.401 15.509 1.00 27.57 87 ALA A CA 1
ATOM 729 C C . ALA A 1 90 ? -20.495 -21.568 16.619 1.00 29.83 87 ALA A C 1
ATOM 730 O O . ALA A 1 90 ? -20.619 -20.949 17.684 1.00 28.69 87 ALA A O 1
ATOM 732 N N . TRP A 1 91 ? -19.468 -22.387 16.397 1.00 26.52 88 TRP A N 1
ATOM 733 C CA . TRP A 1 91 ? -18.466 -22.569 17.437 1.00 24.02 88 TRP A CA 1
ATOM 734 C C . TRP A 1 91 ? -17.595 -21.331 17.574 1.00 23.21 88 TRP A C 1
ATOM 735 O O . TRP A 1 91 ? -17.240 -20.922 18.687 1.00 23.12 88 TRP A O 1
ATOM 746 N N . ARG A 1 92 ? -17.248 -20.705 16.446 1.00 25.02 89 ARG A N 1
ATOM 747 C CA . ARG A 1 92 ? -16.428 -19.495 16.504 1.00 22.00 89 ARG A CA 1
ATOM 748 C C . ARG A 1 92 ? -17.235 -18.305 17.005 1.00 24.95 89 ARG A C 1
ATOM 749 O O . ARG A 1 92 ? -16.669 -17.374 17.576 1.00 23.02 89 ARG A O 1
ATOM 757 N N . GLU A 1 93 ? -18.556 -18.314 16.794 1.00 24.36 90 GLU A N 1
ATOM 758 C CA A GLU A 1 93 ? -19.382 -17.253 17.360 0.50 28.66 90 GLU A CA 1
ATOM 759 C CA B GLU A 1 93 ? -19.405 -17.270 17.357 0.50 28.66 90 GLU A CA 1
ATOM 760 C C . GLU A 1 93 ? -19.509 -17.412 18.869 1.00 26.46 90 GLU A C 1
ATOM 761 O O . GLU A 1 93 ? -19.629 -16.414 19.583 1.00 25.16 90 GLU A O 1
ATOM 772 N N . TYR A 1 94 ? -19.469 -18.653 19.366 1.00 27.12 91 TYR A N 1
ATOM 773 C CA . TYR A 1 94 ? -19.377 -18.904 20.802 1.00 24.83 91 TYR A CA 1
ATOM 774 C C . TYR A 1 94 ? -18.053 -18.387 21.361 1.00 23.17 91 TYR A C 1
ATOM 775 O O . TYR A 1 94 ? -18.025 -17.690 22.381 1.00 23.38 91 TYR A O 1
ATOM 784 N N . ALA A 1 95 ? -16.934 -18.728 20.702 1.00 22.09 92 ALA A N 1
ATOM 785 C CA . ALA A 1 95 ? -15.639 -18.208 21.127 1.00 22.02 92 ALA A CA 1
ATOM 786 C C . ALA A 1 95 ? -15.656 -16.685 21.178 1.00 24.97 92 ALA A C 1
ATOM 787 O O . ALA A 1 95 ? -15.162 -16.076 22.137 1.00 19.91 92 ALA A O 1
ATOM 789 N N . ARG A 1 96 ? -16.230 -16.060 20.152 1.00 19.40 93 ARG A N 1
ATOM 790 C CA . ARG A 1 96 ? -16.295 -14.602 20.079 1.00 21.47 93 ARG A CA 1
ATOM 791 C C . ARG A 1 96 ? -17.093 -14.008 21.239 1.00 27.16 93 ARG A C 1
ATOM 792 O O . ARG A 1 96 ? -16.727 -12.961 21.787 1.00 26.16 93 ARG A O 1
ATOM 800 N N . LYS A 1 97 ? -18.219 -14.624 21.598 1.00 25.34 94 LYS A N 1
ATOM 801 C CA . LYS A 1 97 ? -18.972 -14.075 22.720 1.00 28.76 94 LYS A CA 1
ATOM 802 C C . LYS A 1 97 ? -18.293 -14.319 24.066 1.00 27.77 94 LYS A C 1
ATOM 803 O O . LYS A 1 97 ? -18.492 -13.527 24.990 1.00 25.78 94 LYS A O 1
ATOM 809 N N . GLU A 1 98 ? -17.463 -15.361 24.191 1.00 24.04 95 GLU A N 1
ATOM 810 C CA . GLU A 1 98 ? -16.785 -15.644 25.455 1.00 24.05 95 GLU A CA 1
ATOM 811 C C . GLU A 1 98 ? -15.559 -14.773 25.665 1.00 26.34 95 GLU A C 1
ATOM 812 O O . GLU A 1 98 ? -15.150 -14.553 26.807 1.00 23.92 95 GLU A O 1
ATOM 818 N N . ILE A 1 99 ? -14.947 -14.297 24.586 1.00 20.76 96 ILE A N 1
ATOM 819 C CA . ILE A 1 99 ? -13.662 -13.614 24.636 1.00 20.92 96 ILE A CA 1
ATOM 820 C C . ILE A 1 99 ? -13.891 -12.157 24.274 1.00 24.74 96 ILE A C 1
ATOM 821 O O . ILE A 1 99 ? -14.460 -11.862 23.219 1.00 26.75 96 ILE A O 1
ATOM 826 N N . GLU A 1 100 ? -13.456 -11.245 25.144 1.00 23.84 97 GLU A N 1
ATOM 827 C CA . GLU A 1 100 ? -13.810 -9.841 24.946 1.00 28.51 97 GLU A CA 1
ATOM 828 C C . GLU A 1 100 ? -13.168 -9.272 23.686 1.00 27.25 97 GLU A C 1
ATOM 829 O O . GLU A 1 100 ? -13.830 -8.595 22.890 1.00 31.12 97 GLU A O 1
ATOM 835 N N . LYS A 1 101 ? -11.878 -9.523 23.492 1.00 24.11 98 LYS A N 1
ATOM 836 C CA . LYS A 1 101 ? -11.117 -8.955 22.385 1.00 24.04 98 LYS A CA 1
ATOM 837 C C . LYS A 1 101 ? -10.698 -10.113 21.491 1.00 22.37 98 LYS A C 1
ATOM 838 O O . LYS A 1 101 ? -9.621 -10.680 21.664 1.00 20.18 98 LYS A O 1
ATOM 844 N N . PHE A 1 102 ? -11.537 -10.428 20.512 1.00 21.44 99 PHE A N 1
ATOM 845 C CA . PHE A 1 102 ? -11.439 -11.658 19.734 1.00 18.57 99 PHE A CA 1
ATOM 846 C C . PHE A 1 102 ? -10.978 -11.296 18.327 1.00 18.44 99 PHE A C 1
ATOM 847 O O . PHE A 1 102 ? -11.617 -10.478 17.668 1.00 22.08 99 PHE A O 1
ATOM 855 N N . VAL A 1 103 ? -9.855 -11.860 17.883 1.00 16.55 100 VAL A N 1
ATOM 856 C CA . VAL A 1 103 ? -9.312 -11.549 16.558 1.00 14.67 100 VAL A CA 1
ATOM 857 C C . VAL A 1 103 ? -9.355 -12.843 15.755 1.00 15.96 100 VAL A C 1
ATOM 858 O O . VAL A 1 103 ? -8.477 -13.699 15.894 1.00 15.96 100 VAL A O 1
ATOM 862 N N . GLU A 1 104 ? -10.378 -12.992 14.924 1.00 17.66 101 GLU A N 1
ATOM 863 C CA . GLU A 1 104 ? -10.540 -14.202 14.115 1.00 17.12 101 GLU A CA 1
ATOM 864 C C . GLU A 1 104 ? -9.683 -14.096 12.854 1.00 17.61 101 GLU A C 1
ATOM 865 O O . GLU A 1 104 ? -9.821 -13.138 12.087 1.00 17.67 101 GLU A O 1
ATOM 871 N N . VAL A 1 105 ? -8.783 -15.066 12.652 1.00 15.70 102 VAL A N 1
ATOM 872 C CA . VAL A 1 105 ? -7.847 -15.080 11.531 1.00 17.48 102 VAL A CA 1
ATOM 873 C C . VAL A 1 105 ? -8.097 -16.340 10.718 1.00 18.97 102 VAL A C 1
ATOM 874 O O . VAL A 1 105 ? -8.044 -17.453 11.258 1.00 17.11 102 VAL A O 1
ATOM 878 N N . TYR A 1 106 ? -8.342 -16.166 9.413 1.00 19.29 103 TYR A N 1
ATOM 879 C CA . TYR A 1 106 ? -8.659 -17.273 8.515 1.00 17.93 103 TYR A CA 1
ATOM 880 C C . TYR A 1 106 ? -7.569 -17.424 7.463 1.00 19.55 103 TYR A C 1
ATOM 881 O O . TYR A 1 106 ? -7.484 -16.599 6.536 1.00 18.40 103 TYR A O 1
ATOM 890 N N . PRO A 1 107 ? -6.675 -18.427 7.579 1.00 19.61 104 PRO A N 1
ATOM 891 C CA . PRO A 1 107 ? -5.756 -18.745 6.482 1.00 19.20 104 PRO A CA 1
ATOM 892 C C . PRO A 1 107 ? -6.502 -19.535 5.422 1.00 24.22 104 PRO A C 1
ATOM 893 O O . PRO A 1 107 ? -6.869 -20.698 5.628 1.00 22.51 104 PRO A O 1
ATOM 897 N N . ARG A 1 108 ? -6.754 -18.887 4.290 1.00 20.65 105 ARG A N 1
ATOM 898 C CA . ARG A 1 108 ? -7.552 -19.425 3.201 1.00 22.05 105 ARG A CA 1
ATOM 899 C C . ARG A 1 108 ? -6.615 -20.031 2.163 1.00 28.46 105 ARG A C 1
ATOM 900 O O . ARG A 1 108 ? -5.638 -19.398 1.763 1.00 23.90 105 ARG A O 1
ATOM 908 N N . CYS A 1 109 ? -6.901 -21.271 1.745 1.00 24.66 106 CYS A N 1
ATOM 909 C CA . CYS A 1 109 ? -5.976 -21.968 0.860 1.00 25.83 106 CYS A CA 1
ATOM 910 C C . CYS A 1 109 ? -6.726 -23.063 0.112 1.00 24.67 106 CYS A C 1
ATOM 911 O O . CYS A 1 109 ? -7.361 -23.901 0.766 1.00 27.37 106 CYS A O 1
ATOM 914 N N . PRO A 1 110 ? -6.659 -23.109 -1.221 1.00 27.65 107 PRO A N 1
ATOM 915 C CA . PRO A 1 110 ? -7.369 -24.166 -1.965 1.00 27.26 107 PRO A CA 1
ATOM 916 C C . PRO A 1 110 ? -6.918 -25.551 -1.527 1.00 28.13 107 PRO A C 1
ATOM 917 O O . PRO A 1 110 ? -5.749 -25.774 -1.216 1.00 26.14 107 PRO A O 1
ATOM 921 N N . LEU A 1 111 ? -7.858 -26.500 -1.538 1.00 28.33 108 LEU A N 1
ATOM 922 C CA . LEU A 1 111 ? -7.515 -27.864 -1.147 1.00 30.25 108 LEU A CA 1
ATOM 923 C C . LEU A 1 111 ? -6.329 -28.401 -1.948 1.00 26.43 108 LEU A C 1
ATOM 924 O O . LEU A 1 111 ? -5.453 -29.076 -1.394 1.00 29.06 108 LEU A O 1
ATOM 929 N N . GLU A 1 112 ? -6.282 -28.108 -3.253 1.00 30.65 109 GLU A N 1
ATOM 930 C CA . GLU A 1 112 ? -5.187 -28.606 -4.077 1.00 31.13 109 GLU A CA 1
ATOM 931 C C . GLU A 1 112 ? -3.829 -28.174 -3.523 1.00 32.32 109 GLU A C 1
ATOM 932 O O . GLU A 1 112 ? -2.865 -28.947 -3.542 1.00 29.04 109 GLU A O 1
ATOM 938 N N . VAL A 1 113 ? -3.731 -26.944 -3.021 1.00 28.86 110 VAL A N 1
ATOM 939 C CA . VAL A 1 113 ? -2.458 -26.495 -2.461 1.00 27.17 110 VAL A CA 1
ATOM 940 C C . VAL A 1 113 ? -2.212 -27.115 -1.098 1.00 26.27 110 VAL A C 1
ATOM 941 O O . VAL A 1 113 ? -1.082 -27.498 -0.772 1.00 27.65 110 VAL A O 1
ATOM 945 N N . ARG A 1 114 ? -3.254 -27.218 -0.270 1.00 23.75 111 ARG A N 1
ATOM 946 C CA A ARG A 1 114 ? -3.086 -27.852 1.032 0.59 26.88 111 ARG A CA 1
ATOM 947 C CA B ARG A 1 114 ? -3.089 -27.855 1.031 0.41 26.88 111 ARG A CA 1
ATOM 948 C C . ARG A 1 114 ? -2.547 -29.270 0.875 1.00 27.53 111 ARG A C 1
ATOM 949 O O . ARG A 1 114 ? -1.622 -29.672 1.587 1.00 27.27 111 ARG A O 1
ATOM 964 N N . MET A 1 115 ? -3.095 -30.037 -0.073 1.00 25.58 112 MET A N 1
ATOM 965 C CA . MET A 1 115 ? -2.588 -31.396 -0.252 1.00 27.36 112 MET A CA 1
ATOM 966 C C . MET A 1 115 ? -1.163 -31.404 -0.786 1.00 29.91 112 MET A C 1
ATOM 967 O O . MET A 1 115 ? -0.338 -32.210 -0.339 1.00 32.60 112 MET A O 1
ATOM 972 N N . LYS A 1 116 ? -0.856 -30.528 -1.747 1.00 28.97 113 LYS A N 1
ATOM 973 C CA . LYS A 1 116 ? 0.486 -30.506 -2.325 1.00 33.14 113 LYS A CA 1
ATOM 974 C C . LYS A 1 116 ? 1.551 -30.188 -1.274 1.00 32.93 113 LYS A C 1
ATOM 975 O O . LYS A 1 116 ? 2.688 -30.672 -1.367 1.00 32.78 113 LYS A O 1
ATOM 981 N N . ARG A 1 117 ? 1.204 -29.385 -0.271 1.00 27.96 114 ARG A N 1
ATOM 982 C CA . ARG A 1 117 ? 2.176 -28.972 0.730 1.00 29.33 114 ARG A CA 1
ATOM 983 C C . ARG A 1 117 ? 2.432 -30.028 1.793 1.00 33.03 114 ARG A C 1
ATOM 984 O O . ARG A 1 117 ? 3.488 -29.994 2.434 1.00 34.45 114 ARG A O 1
ATOM 992 N N . ASP A 1 118 ? 1.502 -30.948 2.009 1.00 30.04 115 ASP A N 1
ATOM 993 C CA . ASP A 1 118 ? 1.746 -31.975 3.014 1.00 31.49 115 ASP A CA 1
ATOM 994 C C . ASP A 1 118 ? 0.947 -33.236 2.706 1.00 28.20 115 ASP A C 1
ATOM 995 O O . ASP A 1 118 ? -0.015 -33.550 3.417 1.00 31.57 115 ASP A O 1
ATOM 1000 N N . PRO A 1 119 ? 1.305 -33.976 1.657 1.00 28.35 116 PRO A N 1
ATOM 1001 C CA . PRO A 1 119 ? 0.511 -35.167 1.321 1.00 30.61 116 PRO A CA 1
ATOM 1002 C C . PRO A 1 119 ? 0.554 -36.237 2.399 1.00 32.61 116 PRO A C 1
ATOM 1003 O O . PRO A 1 119 ? -0.478 -36.861 2.684 1.00 32.06 116 PRO A O 1
ATOM 1007 N N . LYS A 1 120 ? 1.712 -36.463 3.023 1.00 35.30 117 LYS A N 1
ATOM 1008 C CA . LYS A 1 120 ? 1.790 -37.536 4.016 1.00 35.75 117 LYS A CA 1
ATOM 1009 C C . LYS A 1 120 ? 1.083 -37.165 5.309 1.00 30.67 117 LYS A C 1
ATOM 1010 O O . LYS A 1 120 ? 0.447 -38.019 5.936 1.00 31.66 117 LYS A O 1
ATOM 1016 N N . GLY A 1 121 ? 1.167 -35.898 5.721 1.00 31.52 118 GLY A N 1
ATOM 1017 C CA . GLY A 1 121 ? 0.491 -35.485 6.940 1.00 30.06 118 GLY A CA 1
ATOM 1018 C C . GLY A 1 121 ? -1.019 -35.532 6.821 1.00 28.25 118 GLY A C 1
ATOM 1019 O O . GLY A 1 121 ? -1.704 -36.001 7.731 1.00 28.38 118 GLY A O 1
ATOM 1020 N N . LEU A 1 122 ? -1.560 -35.061 5.691 1.00 28.06 119 LEU A N 1
ATOM 1021 C CA . LEU A 1 122 ? -3.006 -35.108 5.481 1.00 27.85 119 LEU A CA 1
ATOM 1022 C C . LEU A 1 122 ? -3.486 -36.550 5.370 1.00 25.78 119 LEU A C 1
ATOM 1023 O O . LEU A 1 122 ? -4.521 -36.914 5.941 1.00 26.77 119 LEU A O 1
ATOM 1028 N N . TYR A 1 123 ? -2.737 -37.387 4.650 1.00 27.11 120 TYR A N 1
ATOM 1029 C CA . TYR A 1 123 ? -3.091 -38.802 4.543 1.00 26.22 120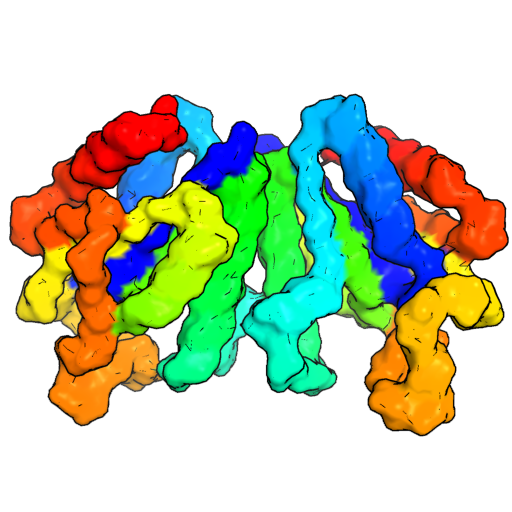 TYR A CA 1
ATOM 1030 C C . TYR A 1 123 ? -3.192 -39.452 5.917 1.00 29.19 120 TYR A C 1
ATOM 1031 O O . TYR A 1 123 ? -4.186 -40.121 6.237 1.00 29.06 120 TYR A O 1
ATOM 1040 N N . SER A 1 124 ? -2.176 -39.238 6.758 1.00 25.44 121 SER A N 1
ATOM 1041 C CA . SER A 1 124 ? -2.167 -39.825 8.096 1.00 27.69 121 SER A CA 1
ATOM 1042 C C . SER A 1 124 ? -3.356 -39.356 8.937 1.00 29.97 121 SER A C 1
ATOM 1043 O O . SER A 1 124 ? -3.997 -40.158 9.624 1.00 31.12 121 SER A O 1
ATOM 1046 N N . LYS A 1 125 ? -3.660 -38.055 8.911 1.00 25.01 122 LYS A N 1
ATOM 1047 C CA . LYS A 1 125 ? -4.785 -37.553 9.700 1.00 27.79 122 LYS A CA 1
ATOM 1048 C C . LYS A 1 125 ? -6.112 -38.107 9.205 1.00 27.90 122 LYS A C 1
ATOM 1049 O O . LYS A 1 125 ? -7.022 -38.373 9.999 1.00 29.94 122 LYS A O 1
ATOM 1055 N N . ALA A 1 126 ? -6.264 -38.228 7.890 1.00 29.33 123 ALA A N 1
ATOM 1056 C CA . ALA A 1 126 ? -7.502 -38.760 7.341 1.00 26.76 123 ALA A CA 1
ATOM 1057 C C . ALA A 1 126 ? -7.641 -40.237 7.690 1.00 31.76 123 ALA A C 1
ATOM 1058 O O . ALA A 1 126 ? -8.726 -40.701 8.063 1.00 31.69 123 ALA A O 1
ATOM 1060 N N . LEU A 1 127 ? -6.529 -40.969 7.639 1.00 34.29 124 LEU A N 1
ATOM 1061 C CA A LEU A 1 127 ? -6.560 -42.392 7.971 0.43 36.78 124 LEU A CA 1
ATOM 1062 C CA B LEU A 1 127 ? -6.533 -42.391 7.972 0.57 36.83 124 LEU A CA 1
ATOM 1063 C C . LEU A 1 127 ? -6.925 -42.627 9.429 1.00 38.59 124 LEU A C 1
ATOM 1064 O O . LEU A 1 127 ? -7.530 -43.654 9.753 1.00 42.47 124 LEU A O 1
ATOM 1073 N N . ARG A 1 128 ? -6.574 -41.697 10.321 1.00 37.97 125 ARG A N 1
ATOM 1074 C CA . ARG A 1 128 ? -6.872 -41.810 11.746 1.00 40.39 125 ARG A CA 1
ATOM 1075 C C . ARG A 1 128 ? -8.267 -41.323 12.104 1.00 40.90 125 ARG A C 1
ATOM 1076 O O . ARG A 1 128 ? -8.650 -41.411 13.268 1.00 40.64 125 ARG A O 1
ATOM 1084 N N . GLY A 1 129 ? -9.024 -40.783 11.155 1.00 33.78 126 GLY A N 1
ATOM 1085 C CA . GLY A 1 129 ? -10.327 -40.252 11.484 1.00 35.17 126 GLY A CA 1
ATOM 1086 C C . GLY A 1 129 ? -10.311 -38.848 12.035 1.00 31.35 126 GLY A C 1
ATOM 1087 O O . GLY A 1 129 ? -11.334 -38.394 12.556 1.00 33.37 126 GLY A O 1
ATOM 1088 N N . GLU A 1 130 ? -9.180 -38.146 11.929 1.00 27.01 127 GLU A N 1
ATOM 1089 C CA . GLU A 1 130 ? -9.036 -36.801 12.463 1.00 33.23 127 GLU A CA 1
ATOM 1090 C C . GLU A 1 130 ? -9.592 -35.757 11.519 1.00 34.89 127 GLU A C 1
ATOM 1091 O O . GLU A 1 130 ? -9.937 -34.655 11.958 1.00 35.71 127 GLU A O 1
ATOM 1097 N N . ILE A 1 131 ? -9.627 -36.068 10.229 1.00 29.04 128 ILE A N 1
ATOM 1098 C CA . ILE A 1 131 ? -10.187 -35.213 9.192 1.00 30.28 128 ILE A CA 1
ATOM 1099 C C . ILE A 1 131 ? -11.360 -35.978 8.612 1.00 34.90 128 ILE A C 1
ATOM 1100 O O . ILE A 1 131 ? -11.163 -37.064 8.058 1.00 35.15 128 ILE A O 1
ATOM 1105 N N . LYS A 1 132 ? -12.563 -35.427 8.722 1.00 33.33 129 LYS A N 1
ATOM 1106 C CA . LYS A 1 132 ? -13.741 -36.124 8.219 1.00 35.23 129 LYS A CA 1
ATOM 1107 C C . LYS A 1 132 ? -14.009 -35.750 6.761 1.00 34.73 129 LYS A C 1
ATOM 1108 O O . LYS A 1 132 ? -13.653 -34.666 6.293 1.00 37.41 129 LYS A O 1
ATOM 1114 N N . GLY A 1 133 ? -14.638 -36.668 6.039 1.00 30.48 130 GLY A N 1
ATOM 1115 C CA . GLY A 1 133 ? -14.853 -36.425 4.624 1.00 32.71 130 GLY A CA 1
ATOM 1116 C C . GLY A 1 133 ? -15.842 -37.384 4.018 1.00 28.44 130 GLY A C 1
ATOM 1117 O O . GLY A 1 133 ? -15.574 -37.990 2.973 1.00 31.17 130 GLY A O 1
ATOM 1118 N N . LEU A 1 134 ? -17.008 -37.516 4.657 1.00 29.27 131 LEU A N 1
ATOM 1119 C CA . LEU A 1 134 ? -18.005 -38.463 4.182 1.00 32.18 131 LEU A CA 1
ATOM 1120 C C . LEU A 1 134 ? -18.348 -38.223 2.724 1.00 31.63 131 LEU A C 1
ATOM 1121 O O . LEU A 1 134 ? -18.551 -39.175 1.962 1.00 32.69 131 LEU A O 1
ATOM 1126 N N . THR A 1 135 ? -18.399 -36.959 2.308 1.00 32.07 132 THR A N 1
ATOM 1127 C CA . THR A 1 135 ? -18.676 -36.631 0.917 1.00 33.59 132 THR A CA 1
ATOM 1128 C C . THR A 1 135 ? -17.485 -35.969 0.245 1.00 31.01 132 THR A C 1
ATOM 1129 O O . THR A 1 135 ? -17.632 -35.398 -0.838 1.00 37.81 132 THR A O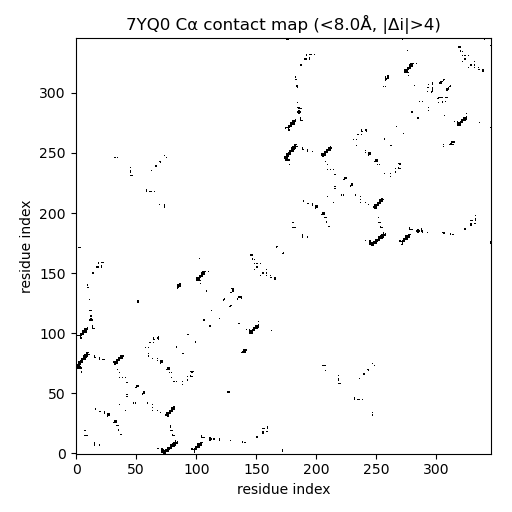 1
ATOM 1133 N N . GLY A 1 136 ? -16.307 -36.050 0.854 1.00 32.52 133 GLY A N 1
ATOM 1134 C CA . GLY A 1 136 ? -15.150 -35.350 0.346 1.00 30.64 133 GLY A CA 1
ATOM 1135 C C . GLY A 1 136 ? -14.512 -34.444 1.383 1.00 33.36 133 GLY A C 1
ATOM 1136 O O . GLY A 1 136 ? -15.145 -34.101 2.386 1.00 38.31 133 GLY A O 1
ATOM 1137 N N . LEU A 1 137 ? -13.259 -34.045 1.146 1.00 35.92 134 LEU A N 1
ATOM 1138 C CA . LEU A 1 137 ? -12.499 -33.283 2.138 1.00 41.90 134 LEU A CA 1
ATOM 1139 C C . LEU A 1 137 ? -13.018 -31.866 2.327 1.00 51.00 134 LEU A C 1
ATOM 1140 O O . LEU A 1 137 ? -12.873 -31.297 3.416 1.00 57.34 134 LEU A O 1
ATOM 1145 N N . ASP A 1 138 ? -13.596 -31.269 1.292 1.00 52.85 135 ASP A N 1
ATOM 1146 C CA . ASP A 1 138 ? -13.955 -29.862 1.351 1.00 56.11 135 ASP A CA 1
ATOM 1147 C C . ASP A 1 138 ? -15.375 -29.649 1.862 1.00 53.97 135 ASP A C 1
ATOM 1148 O O . ASP A 1 138 ? -15.875 -28.520 1.831 1.00 58.65 135 ASP A O 1
ATOM 1153 N N . GLY A 1 139 ? -16.021 -30.703 2.361 1.00 55.74 136 GLY A N 1
ATOM 1154 C CA . GLY A 1 139 ? -17.428 -30.595 2.703 1.00 53.41 136 GLY A CA 1
ATOM 1155 C C . GLY A 1 139 ? -17.681 -29.846 3.997 1.00 49.52 136 GLY A C 1
ATOM 1156 O O . GLY A 1 139 ? -18.601 -29.028 4.079 1.00 58.14 136 GLY A O 1
ATOM 1157 N N . GLU A 1 140 ? -16.865 -30.092 5.018 1.00 44.79 137 GLU A N 1
ATOM 1158 C CA . GLU A 1 140 ? -17.289 -29.742 6.365 1.00 32.89 137 GLU A CA 1
ATOM 1159 C C . GLU A 1 140 ? -17.021 -28.291 6.754 1.00 35.14 137 GLU A C 1
ATOM 1160 O O . GLU A 1 140 ? -17.846 -27.680 7.446 1.00 38.95 137 GLU A O 1
ATOM 1166 N N . TYR A 1 141 ? -15.890 -27.719 6.355 1.00 31.62 138 TYR A N 1
ATOM 1167 C CA . TYR A 1 141 ? -15.477 -26.444 6.933 1.00 26.93 138 TYR A CA 1
ATOM 1168 C C . TYR A 1 141 ? -16.411 -25.315 6.487 1.00 32.94 138 TYR A C 1
ATOM 1169 O O . TYR A 1 141 ? -16.727 -25.184 5.299 1.00 29.84 138 TYR A O 1
ATOM 1178 N N . GLU A 1 142 ? -16.861 -24.500 7.444 1.00 26.95 139 GLU A N 1
ATOM 1179 C CA . GLU A 1 142 ? -17.705 -23.338 7.168 1.00 28.90 139 GLU A CA 1
ATOM 1180 C C . GLU A 1 142 ? -16.865 -22.064 7.236 1.00 27.56 139 GLU A C 1
ATOM 1181 O O . GLU A 1 142 ? -16.401 -21.676 8.314 1.00 27.07 139 GLU A O 1
ATOM 1187 N N . GLU A 1 143 ? -16.699 -21.398 6.096 1.00 28.25 140 GLU A N 1
ATOM 1188 C CA . GLU A 1 143 ? -15.804 -20.243 6.036 1.00 27.66 140 GLU A CA 1
ATOM 1189 C C . GLU A 1 143 ? -16.347 -19.092 6.876 1.00 26.44 140 GLU A C 1
ATOM 1190 O O . GLU A 1 143 ? -17.561 -18.851 6.887 1.00 29.62 140 GLU A O 1
ATOM 1196 N N . PRO A 1 144 ? -15.476 -18.373 7.587 1.00 26.88 141 PRO A N 1
ATOM 1197 C CA . PRO A 1 144 ? -15.910 -17.172 8.305 1.00 28.19 141 PRO A CA 1
ATOM 1198 C C . PRO A 1 144 ? -16.502 -16.154 7.348 1.00 31.23 141 PRO A C 1
ATOM 1199 O O . PRO A 1 144 ? -16.004 -15.955 6.241 1.00 31.85 141 PRO A O 1
ATOM 1203 N N . GLU A 1 145 ? -17.571 -15.499 7.789 1.00 30.18 142 GLU A N 1
ATOM 1204 C CA . GLU A 1 145 ? -18.214 -14.516 6.925 1.00 38.78 142 GLU A CA 1
ATOM 1205 C C . GLU A 1 145 ? -17.552 -13.147 7.028 1.00 36.53 142 GLU A C 1
ATOM 1206 O O . GLU A 1 145 ? -17.390 -12.457 6.016 1.00 36.49 142 GLU A O 1
ATOM 1212 N N . ASN A 1 146 ? -17.158 -12.730 8.226 1.00 33.19 143 ASN A N 1
ATOM 1213 C CA . ASN A 1 146 ? -16.514 -11.428 8.401 1.00 38.20 143 ASN A CA 1
ATOM 1214 C C . ASN A 1 146 ? -15.412 -11.522 9.446 1.00 32.56 143 ASN A C 1
ATOM 1215 O O . ASN A 1 146 ? -15.486 -10.892 10.503 1.00 36.77 143 ASN A O 1
ATOM 1220 N N . PRO A 1 147 ? -14.359 -12.293 9.173 1.00 31.05 144 PRO A N 1
ATOM 1221 C CA . PRO A 1 147 ? -13.259 -12.386 10.135 1.00 24.76 144 PRO A CA 1
ATOM 1222 C C . PRO A 1 147 ? -12.453 -11.097 10.152 1.00 24.68 144 PRO A C 1
ATOM 1223 O O . PRO A 1 147 ? -12.446 -10.314 9.194 1.00 25.03 144 PRO A O 1
ATOM 1227 N N . GLU A 1 148 ? -11.759 -10.887 11.270 1.00 22.19 145 GLU A N 1
ATOM 1228 C CA . GLU A 1 148 ? -10.876 -9.731 11.380 1.00 24.77 145 GLU A CA 1
ATOM 1229 C C . GLU A 1 148 ? -9.758 -9.775 10.334 1.00 21.51 145 GLU A C 1
ATOM 1230 O O . GLU A 1 148 ? -9.344 -8.731 9.808 1.00 23.00 145 GLU A O 1
ATOM 1236 N N . VAL A 1 149 ? -9.250 -10.963 10.013 1.00 18.59 146 VAL A N 1
ATOM 1237 C CA . VAL A 1 149 ? -8.167 -11.104 9.039 1.00 18.01 146 VAL A CA 1
ATOM 1238 C C . VAL A 1 149 ? -8.447 -12.326 8.174 1.00 20.19 146 VAL A C 1
ATOM 1239 O O . VAL A 1 149 ? -8.699 -13.409 8.711 1.00 20.78 146 VAL A O 1
ATOM 1243 N N . VAL A 1 150 ? -8.334 -12.179 6.854 1.00 19.08 147 VAL A N 1
ATOM 1244 C CA . VAL A 1 150 ? -8.218 -13.326 5.945 1.00 20.93 147 VAL A CA 1
ATOM 1245 C C . VAL A 1 150 ? -6.876 -13.218 5.254 1.00 22.95 147 VAL A C 1
ATOM 1246 O O . VAL A 1 150 ? -6.552 -12.156 4.715 1.00 21.86 147 VAL A O 1
ATOM 1250 N N . VAL A 1 151 ? -6.103 -14.299 5.252 1.00 20.69 148 VAL A N 1
ATOM 1251 C CA . VAL A 1 151 ? -4.863 -14.343 4.493 1.00 20.64 148 VAL A CA 1
ATOM 1252 C C . VAL A 1 151 ? -4.955 -15.518 3.526 1.00 22.02 148 VAL A C 1
ATOM 1253 O O . VAL A 1 151 ? -5.441 -16.596 3.886 1.00 21.25 148 VAL A O 1
ATOM 1257 N N . ASP A 1 152 ? -4.506 -15.308 2.302 1.00 21.01 149 ASP A N 1
ATOM 1258 C CA . ASP A 1 152 ? -4.469 -16.376 1.299 1.00 20.78 149 ASP A CA 1
ATOM 1259 C C . ASP A 1 152 ? -3.079 -16.990 1.321 1.00 22.28 149 ASP A C 1
ATOM 1260 O O . ASP A 1 152 ? -2.124 -16.409 0.806 1.00 23.92 149 ASP A O 1
ATOM 1265 N N . THR A 1 153 ? -2.956 -18.166 1.939 1.00 21.70 150 THR A N 1
ATOM 1266 C CA . THR A 1 153 ? -1.627 -18.699 2.201 1.00 22.31 150 THR A CA 1
ATOM 1267 C C . THR A 1 153 ? -0.996 -19.324 0.968 1.00 22.41 150 THR A C 1
ATOM 1268 O O . THR A 1 153 ? 0.197 -19.646 1.004 1.00 26.01 150 THR A O 1
ATOM 1272 N N . ASP A 1 154 ? -1.755 -19.484 -0.113 1.00 23.22 151 ASP A N 1
ATOM 1273 C CA . ASP A 1 154 ? -1.172 -19.920 -1.375 1.00 27.25 151 ASP A CA 1
ATOM 1274 C C . ASP A 1 154 ? -0.577 -18.766 -2.165 1.00 28.15 151 ASP A C 1
ATOM 1275 O O . ASP A 1 154 ? 0.049 -19.002 -3.203 1.00 28.89 151 ASP A O 1
ATOM 1280 N N . LYS A 1 155 ? -0.772 -17.533 -1.692 1.00 25.11 152 LYS A N 1
ATOM 1281 C CA . LYS A 1 155 ? -0.347 -16.320 -2.377 1.00 26.27 152 LYS A CA 1
ATOM 1282 C C . LYS A 1 155 ? 0.569 -15.445 -1.539 1.00 30.67 152 LYS A C 1
ATOM 1283 O O . LYS A 1 155 ? 1.194 -14.534 -2.086 1.00 31.71 152 LYS A O 1
ATOM 1289 N N . MET A 1 156 ? 0.626 -15.656 -0.230 1.00 25.76 153 MET A N 1
ATOM 1290 C CA . MET A 1 156 ? 1.432 -14.848 0.670 1.00 25.77 153 MET A CA 1
ATOM 1291 C C . MET A 1 156 ? 2.498 -15.700 1.330 1.00 25.19 153 MET A C 1
ATOM 1292 O O . MET A 1 156 ? 2.322 -16.907 1.509 1.00 26.89 153 MET A O 1
ATOM 1297 N N . THR A 1 157 ? 3.612 -15.052 1.669 1.00 22.62 154 THR A N 1
ATOM 1298 C CA . THR A 1 157 ? 4.584 -15.649 2.560 1.00 22.70 154 THR A CA 1
ATOM 1299 C C . THR A 1 157 ? 4.090 -15.548 4.004 1.00 19.61 154 THR A C 1
ATOM 1300 O O . THR A 1 157 ? 3.171 -14.784 4.325 1.00 19.98 154 THR A O 1
ATOM 1304 N N . VAL A 1 158 ? 4.694 -16.361 4.869 1.00 22.24 155 VAL A N 1
ATOM 1305 C CA . VAL A 1 158 ? 4.351 -16.310 6.291 1.00 18.90 155 VAL A CA 1
ATOM 1306 C C . VAL A 1 158 ? 4.638 -14.924 6.848 1.00 21.49 155 VAL A C 1
ATOM 1307 O O . VAL A 1 158 ? 3.864 -14.403 7.659 1.00 22.97 155 VAL A O 1
ATOM 1311 N N . GLU A 1 159 ? 5.733 -14.296 6.397 1.00 21.84 156 GLU A N 1
ATOM 1312 C CA . GLU A 1 159 ? 6.062 -12.943 6.848 1.00 26.14 156 GLU A CA 1
ATOM 1313 C C . GLU A 1 159 ? 4.958 -11.957 6.490 1.00 22.43 156 GLU A C 1
ATOM 1314 O O . GLU A 1 159 ? 4.638 -11.068 7.288 1.00 20.49 156 GLU A O 1
ATOM 1320 N N . GLU A 1 160 ? 4.389 -12.076 5.271 1.00 20.56 157 GLU A N 1
ATOM 1321 C CA . GLU A 1 160 ? 3.275 -11.220 4.856 1.00 21.05 157 GLU A CA 1
ATOM 1322 C C . GLU A 1 160 ? 2.009 -11.523 5.646 1.00 21.94 157 GLU A C 1
ATOM 1323 O O . GLU A 1 160 ? 1.228 -10.608 5.944 1.00 18.29 157 GLU A O 1
ATOM 1329 N N . GLU A 1 161 ? 1.783 -12.801 5.997 1.00 20.04 158 GLU A N 1
ATOM 1330 C CA . GLU A 1 161 ? 0.629 -13.132 6.828 1.00 17.48 158 GLU A CA 1
ATOM 1331 C C . GLU A 1 161 ? 0.762 -12.508 8.207 1.00 20.43 158 GLU A C 1
ATOM 1332 O O . GLU A 1 161 ? -0.202 -11.967 8.748 1.00 17.58 158 GLU A O 1
ATOM 1338 N N . VAL A 1 162 ? 1.955 -12.575 8.788 1.00 15.38 159 VAL A N 1
ATOM 1339 C CA . VAL A 1 162 ? 2.199 -11.954 10.086 1.00 16.93 159 VAL A CA 1
ATOM 1340 C C . VAL A 1 162 ? 1.956 -10.452 10.002 1.00 19.59 159 VAL A C 1
ATOM 1341 O O . VAL A 1 162 ? 1.322 -9.860 10.882 1.00 17.14 159 VAL A O 1
ATOM 1345 N N . GLU A 1 163 ? 2.454 -9.819 8.933 1.00 17.92 160 GLU A N 1
ATOM 1346 C CA . GLU A 1 163 ? 2.266 -8.381 8.778 1.00 18.23 160 GLU A CA 1
ATOM 1347 C C . GLU A 1 163 ? 0.785 -8.034 8.683 1.00 19.77 160 GLU A C 1
ATOM 1348 O O . GLU A 1 163 ? 0.338 -7.042 9.277 1.00 18.95 160 GLU A O 1
ATOM 1354 N N . ALA A 1 164 ? -0.009 -8.870 7.988 1.00 18.38 161 ALA A N 1
ATOM 1355 C CA . ALA A 1 164 ? -1.440 -8.591 7.868 1.00 18.60 161 ALA A CA 1
ATOM 1356 C C . ALA A 1 164 ? -2.121 -8.657 9.228 1.00 19.04 161 ALA A C 1
ATOM 1357 O O . ALA A 1 164 ? -2.979 -7.828 9.550 1.00 18.47 161 ALA A O 1
ATOM 1359 N N . VAL A 1 165 ? -1.762 -9.649 10.041 1.00 17.45 162 VAL A N 1
ATOM 1360 C CA . VAL A 1 165 ? -2.357 -9.747 11.371 1.00 16.71 162 VAL A CA 1
ATOM 1361 C C . VAL A 1 165 ? -1.937 -8.564 12.230 1.00 18.17 162 VAL A C 1
ATOM 1362 O O . VAL A 1 165 ? -2.765 -7.953 12.907 1.00 17.07 162 VAL A O 1
ATOM 1366 N N . LEU A 1 166 ? -0.643 -8.239 12.236 1.00 17.53 163 LEU A N 1
ATOM 1367 C CA . LEU A 1 166 ? -0.180 -7.121 13.050 1.00 19.50 163 LEU A CA 1
ATOM 1368 C C . LEU A 1 166 ? -0.854 -5.821 12.652 1.00 20.23 163 LEU A C 1
ATOM 1369 O O . LEU A 1 166 ? -1.217 -5.014 13.519 1.00 20.77 163 LEU A O 1
ATOM 1374 N N . LYS A 1 167 ? -1.004 -5.574 11.345 1.00 17.30 164 LYS A N 1
ATOM 1375 C CA A LYS A 1 167 ? -1.665 -4.348 10.902 0.53 19.76 164 LYS A CA 1
ATOM 1376 C CA B LYS A 1 167 ? -1.652 -4.332 10.945 0.47 19.74 164 LYS A CA 1
ATOM 1377 C C . LYS A 1 167 ? -3.065 -4.249 11.495 1.00 19.99 164 LYS A C 1
ATOM 1378 O O . LYS A 1 167 ? -3.494 -3.179 11.939 1.00 20.11 164 LYS A O 1
ATOM 1389 N N . LYS A 1 168 ? -3.784 -5.370 11.520 1.00 19.46 165 LYS A N 1
ATOM 1390 C CA . LYS A 1 168 ? -5.136 -5.346 12.045 1.00 18.96 165 LYS A CA 1
ATOM 1391 C C . LYS A 1 168 ? -5.125 -5.119 13.557 1.00 17.08 165 LYS A C 1
ATOM 1392 O O . LYS A 1 168 ? -5.974 -4.389 14.086 1.00 17.29 165 LYS A O 1
ATOM 1398 N N . LEU A 1 169 ? -4.163 -5.729 14.259 1.00 17.38 166 LEU A N 1
ATOM 1399 C CA . LEU A 1 169 ? -4.040 -5.489 15.700 1.00 17.54 166 LEU A CA 1
ATOM 1400 C C . LEU A 1 169 ? -3.777 -4.021 15.984 1.00 17.40 166 LEU A C 1
ATOM 1401 O O . LEU A 1 169 ? -4.264 -3.471 16.978 1.00 18.10 166 LEU A O 1
ATOM 1406 N N . MET A 1 170 ? -3.004 -3.374 15.120 1.00 18.21 167 MET A N 1
ATOM 1407 C CA . MET A 1 170 ? -2.745 -1.958 15.323 1.00 17.92 167 MET A CA 1
ATOM 1408 C C . MET A 1 170 ? -4.024 -1.170 15.098 1.00 19.31 167 MET A C 1
ATOM 1409 O O . MET A 1 170 ? -4.386 -0.304 15.899 1.00 21.19 167 MET A O 1
ATOM 1414 N N . GLU A 1 171 ? -4.723 -1.467 13.991 1.00 18.93 168 GLU A N 1
ATOM 1415 C CA . GLU A 1 171 ? -5.952 -0.758 13.654 1.00 20.41 168 GLU A CA 1
ATOM 1416 C C . GLU A 1 171 ? -7.000 -0.904 14.749 1.00 20.19 168 GLU A C 1
ATOM 1417 O O . GLU A 1 171 ? -7.747 0.044 15.027 1.00 23.10 168 GLU A O 1
ATOM 1423 N N . LEU A 1 172 ? -7.080 -2.086 15.369 1.00 18.85 169 LEU A N 1
ATOM 1424 C CA . LEU A 1 172 ? -7.999 -2.323 16.479 1.00 21.47 169 LEU A CA 1
ATOM 1425 C C . LEU A 1 172 ? -7.581 -1.605 17.756 1.00 23.87 169 LEU A C 1
ATOM 1426 O O . LEU A 1 172 ? -8.384 -1.516 18.692 1.00 22.62 169 LEU A O 1
ATOM 1431 N N . GLY A 1 173 ? -6.351 -1.103 17.829 1.00 22.00 170 GLY A N 1
ATOM 1432 C CA . GLY A 1 173 ? -5.875 -0.529 19.069 1.00 22.39 170 GLY A CA 1
ATOM 1433 C C . GLY A 1 173 ? -5.453 -1.536 20.111 1.00 22.69 170 GLY A C 1
ATOM 1434 O O . GLY A 1 173 ? -5.330 -1.178 21.288 1.00 22.48 170 GLY A O 1
ATOM 1435 N N . TYR A 1 174 ? -5.197 -2.779 19.723 1.00 17.84 171 TYR A N 1
ATOM 1436 C CA . TYR A 1 174 ? -4.899 -3.820 20.699 1.00 18.96 171 TYR A CA 1
ATOM 1437 C C . TYR A 1 174 ? -3.437 -3.833 21.107 1.00 21.76 171 TYR A C 1
ATOM 1438 O O . TYR A 1 174 ? -3.091 -4.469 22.111 1.00 20.78 171 TYR A O 1
ATOM 1447 N N . LEU A 1 175 ? -2.579 -3.176 20.333 1.00 24.66 172 LEU A N 1
ATOM 1448 C CA . LEU A 1 175 ? -1.197 -2.963 20.712 1.00 20.52 172 LEU A CA 1
ATOM 1449 C C . LEU A 1 175 ? -0.942 -1.477 20.745 1.00 24.33 172 LEU A C 1
ATOM 1450 O O . LEU A 1 175 ? -0.085 -1.014 21.493 1.00 22.37 172 LEU A O 1
ATOM 1456 N N . SER B 1 3 ? 8.049 -14.909 34.369 1.00 45.59 0 SER B N 1
ATOM 1457 C CA . SER B 1 3 ? 8.221 -15.236 35.783 1.00 42.92 0 SER B CA 1
ATOM 1458 C C . SER B 1 3 ? 7.180 -16.252 36.244 1.00 37.09 0 SER B C 1
ATOM 1459 O O . SER B 1 3 ? 5.990 -16.044 36.066 1.00 35.66 0 SER B O 1
ATOM 1462 N N . MET B 1 4 ? 7.649 -17.354 36.826 1.00 30.06 1 MET B N 1
ATOM 1463 C CA . MET B 1 4 ? 6.780 -18.432 37.283 1.00 31.02 1 MET B CA 1
ATOM 1464 C C . MET B 1 4 ? 6.073 -17.985 38.558 1.00 25.99 1 MET B C 1
ATOM 1465 O O . MET B 1 4 ? 6.732 -17.571 39.515 1.00 30.94 1 MET B O 1
ATOM 1470 N N . SER B 1 5 ? 4.744 -18.050 38.574 1.00 21.16 2 SER B N 1
ATOM 1471 C CA . SER B 1 5 ? 3.987 -17.775 39.785 1.00 20.53 2 SER B CA 1
ATOM 1472 C C . SER B 1 5 ? 3.590 -19.106 40.443 1.00 19.91 2 SER B C 1
ATOM 1473 O O . SER B 1 5 ? 4.143 -20.157 40.112 1.00 21.16 2 SER B O 1
ATOM 1476 N N . PHE B 1 6 ? 2.621 -19.071 41.355 1.00 19.69 3 PHE B N 1
ATOM 1477 C CA . PHE B 1 6 ? 2.271 -20.244 42.158 1.00 18.11 3 PHE B CA 1
ATOM 1478 C C . PHE B 1 6 ? 0.767 -20.505 42.097 1.00 16.99 3 PHE B C 1
ATOM 1479 O O . PHE B 1 6 ? -0.029 -19.671 41.663 1.00 18.95 3 PHE B O 1
ATOM 1487 N N . VAL B 1 7 ? 0.384 -21.699 42.547 1.00 15.47 4 VAL B N 1
ATOM 1488 C CA . VAL B 1 7 ? -1.001 -22.133 42.587 1.00 13.58 4 VAL B CA 1
ATOM 1489 C C . VAL B 1 7 ? -1.318 -22.483 44.033 1.00 15.30 4 VAL B C 1
ATOM 1490 O O . VAL B 1 7 ? -0.581 -23.255 44.658 1.00 17.05 4 VAL B O 1
ATOM 1494 N N . ILE B 1 8 ? -2.419 -21.940 44.542 1.00 14.90 5 ILE B N 1
ATOM 1495 C CA . ILE B 1 8 ? -2.966 -22.307 45.851 1.00 15.96 5 ILE B CA 1
ATOM 1496 C C . ILE B 1 8 ? -4.097 -23.280 45.577 1.00 15.81 5 ILE B C 1
ATOM 1497 O O . ILE B 1 8 ? -5.103 -22.915 44.974 1.00 18.92 5 ILE B O 1
ATOM 1502 N N . TRP B 1 9 ? -3.910 -24.528 45.966 1.00 15.01 6 TRP B N 1
ATOM 1503 C CA . TRP B 1 9 ? -4.840 -25.603 45.663 1.00 14.46 6 TRP B CA 1
ATOM 1504 C C . TRP B 1 9 ? -5.596 -25.915 46.946 1.00 16.89 6 TRP B C 1
ATOM 1505 O O . TRP B 1 9 ? -5.063 -26.580 47.835 1.00 16.76 6 TRP B O 1
ATOM 1516 N N . ILE B 1 10 ? -6.833 -25.428 47.036 1.00 16.62 7 ILE B N 1
ATOM 1517 C CA . ILE B 1 10 ? -7.649 -25.560 48.242 1.00 18.87 7 ILE B CA 1
ATOM 1518 C C . ILE B 1 10 ? -8.572 -26.756 48.057 1.00 17.61 7 ILE B C 1
ATOM 1519 O O . ILE B 1 10 ? -9.436 -26.755 47.174 1.00 17.62 7 ILE B O 1
ATOM 1524 N N . THR B 1 11 ? -8.375 -27.778 48.879 1.00 15.73 8 THR B N 1
ATOM 1525 C CA . THR B 1 11 ? -9.002 -29.079 48.721 1.00 16.05 8 THR B CA 1
ATOM 1526 C C . THR B 1 11 ? -9.772 -29.430 49.989 1.00 20.86 8 THR B C 1
ATOM 1527 O O . THR B 1 11 ? -9.324 -29.134 51.095 1.00 20.38 8 THR B O 1
ATOM 1531 N N . GLY B 1 12 ? -10.924 -30.069 49.838 1.00 18.74 9 GLY B N 1
ATOM 1532 C CA . GLY B 1 12 ? -11.668 -30.503 51.001 1.00 18.91 9 GLY B CA 1
ATOM 1533 C C . GLY B 1 12 ? -13.129 -30.693 50.685 1.00 21.37 9 GLY B C 1
ATOM 1534 O O . GLY B 1 12 ? -13.636 -30.255 49.644 1.00 22.28 9 GLY B O 1
ATOM 1535 N N . PRO B 1 13 ? -13.850 -31.326 51.600 1.00 20.50 10 PRO B N 1
ATOM 1536 C CA . PRO B 1 13 ? -15.266 -31.608 51.357 1.00 21.85 10 PRO B CA 1
ATOM 1537 C C . PRO B 1 13 ? -16.104 -30.337 51.362 1.00 23.12 10 PRO B C 1
ATOM 1538 O O . PRO B 1 13 ? -15.673 -29.262 51.782 1.00 24.41 10 PRO B O 1
ATOM 1542 N N . SER B 1 14 ? -17.330 -30.489 50.865 1.00 25.72 11 SER B N 1
ATOM 1543 C CA A SER B 1 14 ? -18.307 -29.407 50.814 0.55 27.00 11 SER B CA 1
ATOM 1544 C CA B SER B 1 14 ? -18.264 -29.373 50.805 0.45 26.99 11 SER B CA 1
ATOM 1545 C C . SER B 1 14 ? -18.519 -28.786 52.191 1.00 25.13 11 SER B C 1
ATOM 1546 O O . SER B 1 14 ? -18.639 -29.501 53.187 1.00 24.62 11 SER B O 1
ATOM 1551 N N . GLY B 1 15 ? -18.606 -27.453 52.241 1.00 23.77 12 GLY B N 1
ATOM 1552 C CA . GLY B 1 15 ? -18.853 -26.762 53.489 1.00 23.72 12 GLY B CA 1
ATOM 1553 C C . GLY B 1 15 ? -17.647 -26.565 54.376 1.00 26.22 12 GLY B C 1
ATOM 1554 O O . GLY B 1 15 ? -17.794 -26.017 55.481 1.00 27.07 12 GLY B O 1
ATOM 1555 N N . ALA B 1 16 ? -16.464 -27.007 53.950 1.00 22.78 13 ALA B N 1
ATOM 1556 C CA . ALA B 1 16 ? -15.256 -26.829 54.745 1.00 27.13 13 ALA B CA 1
ATOM 1557 C C . ALA B 1 16 ? -14.763 -25.393 54.723 1.00 24.99 13 ALA B C 1
ATOM 1558 O O . ALA B 1 16 ? -13.946 -25.021 55.566 1.00 25.48 13 ALA B O 1
ATOM 1560 N N . GLY B 1 17 ? -15.211 -24.596 53.758 1.00 24.26 14 GLY B N 1
ATOM 1561 C CA . GLY B 1 17 ? -14.855 -23.191 53.668 1.00 23.62 14 GLY B CA 1
ATOM 1562 C C . GLY B 1 17 ? -13.883 -22.873 52.549 1.00 28.09 14 GLY B C 1
ATOM 1563 O O . GLY B 1 17 ? -13.143 -21.887 52.647 1.00 24.23 14 GLY B O 1
ATOM 1564 N N . LYS B 1 18 ? -13.891 -23.675 51.468 1.00 22.66 15 LYS B N 1
ATOM 1565 C CA . LYS B 1 18 ? -12.920 -23.492 50.385 1.00 20.67 15 LYS B CA 1
ATOM 1566 C C . LYS B 1 18 ? -13.168 -22.195 49.622 1.00 21.85 15 LYS B C 1
ATOM 1567 O O . LYS B 1 18 ? -12.233 -21.437 49.356 1.00 22.03 15 LYS B O 1
ATOM 1573 N N . THR B 1 19 ? -14.420 -21.938 49.242 1.00 25.57 16 THR B N 1
ATOM 1574 C CA . THR B 1 19 ? -14.733 -20.755 48.437 1.00 26.65 16 THR B CA 1
ATOM 1575 C C . THR B 1 19 ? -14.477 -19.474 49.219 1.00 26.71 16 THR B C 1
ATOM 1576 O O . THR B 1 19 ? -13.971 -18.486 48.668 1.00 26.79 16 THR B O 1
ATOM 1580 N N . THR B 1 20 ? -14.871 -19.477 50.491 1.00 26.26 17 THR B N 1
ATOM 1581 C CA . THR B 1 20 ? -14.692 -18.329 51.373 1.00 28.17 17 THR B CA 1
ATOM 1582 C C . THR B 1 20 ? -13.222 -17.989 51.530 1.00 26.53 17 THR B C 1
ATOM 1583 O O . THR B 1 20 ? -12.820 -16.821 51.430 1.00 25.72 17 THR B O 1
ATOM 1587 N N . LEU B 1 21 ? -12.400 -19.008 51.760 1.00 22.16 18 LEU B N 1
ATOM 1588 C CA . LEU B 1 21 ? -10.966 -18.773 51.857 1.00 21.36 18 LEU B CA 1
ATOM 1589 C C . LEU B 1 21 ? -10.387 -18.355 50.511 1.00 23.89 18 LEU B C 1
ATOM 1590 O O . LEU B 1 21 ? -9.542 -17.451 50.441 1.00 22.62 18 LEU B O 1
ATOM 1595 N N . ALA B 1 22 ? -10.834 -18.994 49.430 1.00 21.16 19 ALA B N 1
ATOM 1596 C CA . ALA B 1 22 ? -10.376 -18.604 48.100 1.00 19.56 19 ALA B CA 1
ATOM 1597 C C . ALA B 1 22 ? -10.666 -17.129 47.832 1.00 19.72 19 ALA B C 1
ATOM 1598 O O . ALA B 1 22 ? -9.795 -16.392 47.364 1.00 22.67 19 ALA B O 1
ATOM 1600 N N . ASN B 1 23 ? -11.884 -16.678 48.137 1.00 21.96 20 ASN B N 1
ATOM 1601 C CA . ASN B 1 23 ? -12.244 -15.285 47.862 1.00 21.58 20 ASN B CA 1
ATOM 1602 C C . ASN B 1 23 ? -11.434 -14.320 48.721 1.00 24.92 20 ASN B C 1
ATOM 1603 O O . ASN B 1 23 ? -11.081 -13.221 48.273 1.00 24.71 20 ASN B O 1
ATOM 1608 N N . ALA B 1 24 ? -11.170 -14.694 49.972 1.00 23.69 21 ALA B N 1
ATOM 1609 C CA . ALA B 1 24 ? -10.429 -13.809 50.860 1.00 23.36 21 ALA B CA 1
ATOM 1610 C C . ALA B 1 24 ? -8.969 -13.727 50.455 1.00 24.94 21 ALA B C 1
ATOM 1611 O O . ALA B 1 24 ? -8.354 -12.656 50.552 1.00 24.34 21 ALA B O 1
ATOM 1613 N N . LEU B 1 25 ? -8.389 -14.851 50.015 1.00 21.73 22 LEU B N 1
ATOM 1614 C CA . LEU B 1 25 ? -7.023 -14.823 49.510 1.00 19.99 22 LEU B CA 1
ATOM 1615 C C . LEU B 1 25 ? -6.942 -14.008 48.233 1.00 22.66 22 LEU B C 1
ATOM 1616 O O . LEU B 1 25 ? -5.951 -13.309 47.998 1.00 20.96 22 LEU B O 1
ATOM 1621 N N . TYR B 1 26 ? -7.957 -14.120 47.372 1.00 20.84 23 TYR B N 1
ATOM 1622 C CA . TYR B 1 26 ? -7.964 -13.331 46.147 1.00 22.39 23 TYR B CA 1
ATOM 1623 C C . TYR B 1 26 ? -7.936 -11.843 46.472 1.00 20.85 23 TYR B C 1
ATOM 1624 O O . TYR B 1 26 ? -7.152 -11.071 45.901 1.00 25.06 23 TYR B O 1
ATOM 1633 N N . LYS B 1 27 ? -8.823 -11.425 47.362 1.00 22.11 24 LYS B N 1
ATOM 1634 C CA A LYS B 1 27 ? -8.879 -10.018 47.743 0.57 25.90 24 LYS B CA 1
ATOM 1635 C CA B LYS B 1 27 ? -8.881 -10.020 47.759 0.43 25.91 24 LYS B CA 1
ATOM 1636 C C . LYS B 1 27 ? -7.557 -9.567 48.358 1.00 25.78 24 LYS B C 1
ATOM 1637 O O . LYS B 1 27 ? -7.049 -8.491 48.029 1.00 26.66 24 LYS B O 1
ATOM 1648 N N . LYS B 1 28 ? -6.973 -10.389 49.230 1.00 23.45 25 LYS B N 1
ATOM 1649 C CA . LYS B 1 28 ? -5.721 -10.019 49.883 1.00 25.98 25 LYS B CA 1
ATOM 1650 C C . LYS B 1 28 ? -4.584 -9.888 48.872 1.00 23.26 25 LYS B C 1
ATOM 1651 O O . LYS B 1 28 ? -3.857 -8.880 48.861 1.00 24.24 25 LYS B O 1
ATOM 1657 N N . LEU B 1 29 ? -4.404 -10.901 48.012 1.00 20.20 26 LEU B N 1
ATOM 1658 C CA . LEU B 1 29 ? -3.271 -10.871 47.089 1.00 21.52 26 LEU B CA 1
ATOM 1659 C C . LEU B 1 29 ? -3.453 -9.791 46.030 1.00 24.63 26 LEU B C 1
ATOM 1660 O O . LEU B 1 29 ? -2.473 -9.185 45.586 1.00 24.64 26 LEU B O 1
ATOM 1665 N N . GLU B 1 30 ? -4.696 -9.519 45.633 1.00 22.45 27 GLU B N 1
ATOM 1666 C CA . GLU B 1 30 ? -4.925 -8.434 44.679 1.00 27.28 27 GLU B CA 1
ATOM 1667 C C . GLU B 1 30 ? -4.593 -7.086 45.310 1.00 24.38 27 GLU B C 1
ATOM 1668 O O . GLU B 1 30 ? -3.993 -6.220 44.661 1.00 28.35 27 GLU B O 1
ATOM 1674 N N . SER B 1 31 ? -4.950 -6.904 46.580 1.00 25.94 28 SER B N 1
ATOM 1675 C CA . SER B 1 31 ? -4.631 -5.665 47.277 1.00 29.45 28 SER B CA 1
ATOM 1676 C C . SER B 1 31 ? -3.128 -5.462 47.430 1.00 32.50 28 SER B C 1
ATOM 1677 O O . SER B 1 31 ? -2.674 -4.323 47.589 1.00 31.55 28 SER B O 1
ATOM 1680 N N . MET B 1 32 ? -2.350 -6.540 47.392 1.00 27.59 29 MET B N 1
ATOM 1681 C CA . MET B 1 32 ? -0.896 -6.477 47.411 1.00 26.85 29 MET B CA 1
ATOM 1682 C C . MET B 1 32 ? -0.297 -6.21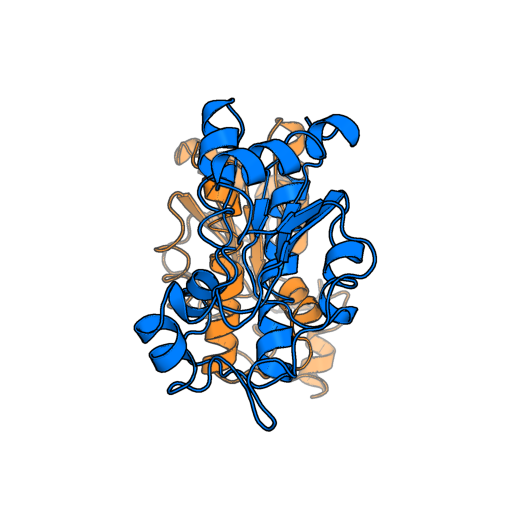5 46.034 1.00 28.29 29 MET B C 1
ATOM 1683 O O . MET B 1 32 ? 0.927 -6.098 45.919 1.00 32.03 29 MET B O 1
ATOM 1688 N N . GLY B 1 33 ? -1.114 -6.110 44.992 1.00 27.84 30 GLY B N 1
ATOM 1689 C CA . GLY B 1 33 ? -0.612 -5.739 43.690 1.00 27.77 30 GLY B CA 1
ATOM 1690 C C . GLY B 1 33 ? -0.448 -6.875 42.706 1.00 28.73 30 GLY B C 1
ATOM 1691 O O . GLY B 1 33 ? 0.034 -6.635 41.595 1.00 27.91 30 GLY B O 1
ATOM 1692 N N . TYR B 1 34 ? -0.838 -8.098 43.065 1.00 26.31 31 TYR B N 1
ATOM 1693 C CA . TYR B 1 34 ? -0.691 -9.249 42.173 1.00 25.09 31 TYR B CA 1
ATOM 1694 C C . TYR B 1 34 ? -1.879 -9.414 41.226 1.00 22.66 31 TYR B C 1
ATOM 1695 O O . TYR B 1 34 ? -3.023 -9.099 41.570 1.00 25.42 31 TYR B O 1
ATOM 1704 N N . ARG B 1 35 ? -1.590 -9.952 40.037 1.00 23.86 32 ARG B N 1
ATOM 1705 C CA A ARG B 1 35 ? -2.625 -10.515 39.180 0.46 25.98 32 ARG B CA 1
ATOM 1706 C CA B ARG B 1 35 ? -2.608 -10.527 39.159 0.54 25.99 32 ARG B CA 1
ATOM 1707 C C . ARG B 1 35 ? -2.983 -11.909 39.690 1.00 21.74 32 ARG B C 1
ATOM 1708 O O . ARG B 1 35 ? -2.104 -12.749 39.884 1.00 23.08 32 ARG B O 1
ATOM 1723 N N . VAL B 1 36 ? -4.276 -12.142 39.915 1.00 21.58 33 VAL B N 1
ATOM 1724 C CA . VAL B 1 36 ? -4.769 -13.379 40.522 1.00 19.99 33 VAL B CA 1
ATOM 1725 C C . VAL B 1 36 ? -5.966 -13.869 39.735 1.00 20.18 33 VAL B C 1
ATOM 1726 O O . VAL B 1 36 ? -6.805 -13.072 39.311 1.00 23.71 33 VAL B O 1
ATOM 1730 N N . GLU B 1 37 ? -6.081 -15.191 39.582 1.00 19.91 34 GLU B N 1
ATOM 1731 C CA . GLU B 1 37 ? -7.247 -15.782 38.945 1.00 19.60 34 GLU B CA 1
ATOM 1732 C C . GLU B 1 37 ? -7.849 -16.823 39.878 1.00 19.97 34 GLU B C 1
ATOM 1733 O O . GLU B 1 37 ? -7.121 -17.644 40.429 1.00 21.85 34 GLU B O 1
ATOM 1739 N N . LEU B 1 38 ? -9.173 -16.783 40.040 1.00 19.14 35 LEU B N 1
ATOM 1740 C CA . LEU B 1 38 ? -9.927 -17.756 40.824 1.00 20.49 35 LEU B CA 1
ATOM 1741 C C . LEU B 1 38 ? -10.469 -18.832 39.905 1.00 19.46 35 LEU B C 1
ATOM 1742 O O . LEU B 1 38 ? -11.160 -18.528 38.933 1.00 22.86 35 LEU B O 1
ATOM 1747 N N . LEU B 1 39 ? -10.164 -20.082 40.211 1.00 20.89 36 LEU B N 1
ATOM 1748 C CA A LEU B 1 39 ? -10.572 -21.206 39.381 0.51 19.36 36 LEU B CA 1
ATOM 1749 C CA B LEU B 1 39 ? -10.552 -21.216 39.383 0.49 19.37 36 LEU B CA 1
ATOM 1750 C C . LEU B 1 39 ? -11.359 -22.167 40.264 1.00 20.75 36 LEU B C 1
ATOM 1751 O O . LEU B 1 39 ? -10.783 -22.896 41.074 1.00 23.56 36 LEU B O 1
ATOM 1760 N N . ASP B 1 40 ? -12.681 -22.158 40.121 1.00 22.87 37 ASP B N 1
ATOM 1761 C CA . ASP B 1 40 ? -13.545 -23.053 40.879 1.00 23.96 37 ASP B CA 1
ATOM 1762 C C . ASP B 1 40 ? -13.742 -24.330 40.065 1.00 24.89 37 ASP B C 1
ATOM 1763 O O . ASP B 1 40 ? -14.295 -24.284 38.960 1.00 21.41 37 ASP B O 1
ATOM 1768 N N . GLY B 1 41 ? -13.323 -25.465 40.619 1.00 25.83 38 GLY B N 1
ATOM 1769 C CA . GLY B 1 41 ? -13.265 -26.682 39.820 1.00 22.59 38 GLY B CA 1
ATOM 1770 C C . GLY B 1 41 ? -14.630 -27.167 39.381 1.00 24.54 38 GLY B C 1
ATOM 1771 O O . GLY B 1 41 ? -14.805 -27.589 38.233 1.00 21.12 38 GLY B O 1
ATOM 1772 N N . ASP B 1 42 ? -15.617 -27.120 40.281 1.00 24.60 39 ASP B N 1
ATOM 1773 C CA . ASP B 1 42 ? -16.956 -27.539 39.891 1.00 26.79 39 ASP B CA 1
ATOM 1774 C C . ASP B 1 42 ? -17.599 -26.532 38.958 1.00 29.33 39 ASP B C 1
ATOM 1775 O O . ASP B 1 42 ? -18.396 -26.913 38.092 1.00 28.58 39 ASP B O 1
ATOM 1780 N N . GLY B 1 43 ? -17.298 -25.245 39.148 1.00 26.04 40 GLY B N 1
ATOM 1781 C CA . GLY B 1 43 ? -17.757 -24.242 38.200 1.00 25.86 40 GLY B CA 1
ATOM 1782 C C . GLY B 1 43 ? -17.249 -24.508 36.796 1.00 23.26 40 GLY B C 1
ATOM 1783 O O . GLY B 1 43 ? -17.992 -24.363 35.822 1.00 24.80 40 GLY B O 1
ATOM 1784 N N . VAL B 1 44 ? -15.983 -24.919 36.675 1.00 19.88 41 VAL B N 1
ATOM 1785 C CA . VAL B 1 44 ? -15.422 -25.219 35.354 1.00 21.89 41 VAL B CA 1
ATOM 1786 C C . VAL B 1 44 ? -16.147 -26.403 34.730 1.00 21.45 41 VAL B C 1
ATOM 1787 O O . VAL B 1 44 ? -16.465 -26.396 33.538 1.00 20.54 41 VAL B O 1
ATOM 1791 N N . ARG B 1 45 ? -16.413 -27.450 35.523 1.00 19.97 42 ARG B N 1
ATOM 1792 C CA . ARG B 1 45 ? -17.143 -28.598 34.988 1.00 19.19 42 ARG B CA 1
ATOM 1793 C C . ARG B 1 45 ? -18.534 -28.196 34.507 1.00 22.77 42 ARG B C 1
ATOM 1794 O O . ARG B 1 45 ? -18.974 -28.614 33.428 1.00 20.89 42 ARG B O 1
ATOM 1802 N N . ARG B 1 46 ? -19.227 -27.350 35.274 1.00 25.17 43 ARG B N 1
ATOM 1803 C CA . ARG B 1 46 ? -20.581 -26.952 34.897 1.00 24.96 43 ARG B CA 1
ATOM 1804 C C . ARG B 1 46 ? -20.585 -26.071 33.653 1.00 24.60 43 ARG B C 1
ATOM 1805 O O . ARG B 1 46 ? -21.520 -26.141 32.841 1.00 27.86 43 ARG B O 1
ATOM 1813 N N . LYS B 1 47 ? -19.567 -25.231 33.492 1.00 22.95 44 LYS B N 1
ATOM 1814 C CA . LYS B 1 47 ? -19.452 -24.412 32.286 1.00 27.20 44 LYS B CA 1
ATOM 1815 C C . LYS B 1 47 ? -19.063 -25.250 31.071 1.00 25.89 44 LYS B C 1
ATOM 1816 O O . LYS B 1 47 ? -19.701 -25.164 30.021 1.00 29.46 44 LYS B O 1
ATOM 1822 N N . LEU B 1 48 ? -18.000 -26.054 31.183 1.00 21.81 45 LEU B N 1
ATOM 1823 C CA . LEU B 1 48 ? -17.431 -26.677 29.989 1.00 21.49 45 LEU B CA 1
ATOM 1824 C C . LEU B 1 48 ? -18.231 -27.882 29.521 1.00 24.02 45 LEU B C 1
ATOM 1825 O O . LEU B 1 48 ? -18.429 -28.069 28.315 1.00 24.02 45 LEU B O 1
ATOM 1830 N N . TYR B 1 49 ? -18.664 -28.740 30.437 1.00 20.74 46 TYR B N 1
ATOM 1831 C CA . TYR B 1 49 ? -19.253 -30.026 30.056 1.00 23.52 46 TYR B CA 1
ATOM 1832 C C . TYR B 1 49 ? -20.229 -30.469 31.140 1.00 23.17 46 TYR B C 1
ATOM 1833 O O . TYR B 1 49 ? -19.983 -31.431 31.882 1.00 20.30 46 TYR B O 1
ATOM 1842 N N . PRO B 1 50 ? -21.366 -29.770 31.258 1.00 23.72 47 PRO B N 1
ATOM 1843 C CA . PRO B 1 50 ? -22.329 -30.097 32.318 1.00 27.79 47 PRO B CA 1
ATOM 1844 C C . PRO B 1 50 ? -22.946 -31.468 32.158 1.00 30.24 47 PRO B C 1
ATOM 1845 O O . PRO B 1 50 ? -23.503 -32.002 33.120 1.00 30.70 47 PRO B O 1
ATOM 1849 N N . ASN B 1 51 ? -22.845 -32.070 30.986 1.00 31.63 48 ASN B N 1
ATOM 1850 C CA . ASN B 1 51 ? -23.394 -33.397 30.771 1.00 32.35 48 ASN B CA 1
ATOM 1851 C C . ASN B 1 51 ? -22.340 -34.484 30.926 1.00 34.86 48 ASN B C 1
ATOM 1852 O O . ASN B 1 51 ? -22.658 -35.663 30.761 1.00 34.68 48 ASN B O 1
ATOM 1857 N N . LEU B 1 52 ? -21.095 -34.115 31.228 1.00 28.10 49 LEU B N 1
ATOM 1858 C CA . LEU B 1 52 ? -20.053 -35.111 31.455 1.00 32.67 49 LEU B CA 1
ATOM 1859 C C . LEU B 1 52 ? -20.389 -35.928 32.695 1.00 29.56 49 LEU B C 1
ATOM 1860 O O . LEU B 1 52 ? -20.864 -35.395 33.703 1.00 31.95 49 LEU B O 1
ATOM 1865 N N . GLY B 1 53 ? -20.159 -37.235 32.609 1.00 28.08 50 GLY B N 1
ATOM 1866 C CA . GLY B 1 53 ? -20.428 -38.130 33.709 1.00 28.34 50 GLY B CA 1
ATOM 1867 C C . GLY B 1 53 ? -19.342 -38.090 34.768 1.00 27.73 50 GLY B C 1
ATOM 1868 O O . GLY B 1 53 ? -18.461 -37.225 34.785 1.00 26.78 50 GLY B O 1
ATOM 1869 N N . PHE B 1 54 ? -19.422 -39.059 35.685 1.00 25.87 51 PHE B N 1
ATOM 1870 C CA . PHE B 1 54 ? -18.527 -39.087 36.832 1.00 24.05 51 PHE B CA 1
ATOM 1871 C C . PHE B 1 54 ? -17.832 -40.437 36.959 1.00 23.97 51 PHE B C 1
ATOM 1872 O O . PHE B 1 54 ? -17.464 -40.850 38.064 1.00 26.10 51 PHE B O 1
ATOM 1880 N N . SER B 1 55 ? -17.623 -41.123 35.837 1.00 25.04 52 SER B N 1
ATOM 1881 C CA . SER B 1 55 ? -16.755 -42.291 35.857 1.00 23.90 52 SER B CA 1
ATOM 1882 C C . SER B 1 55 ? -15.350 -41.855 36.245 1.00 22.53 52 SER B C 1
ATOM 1883 O O . SER B 1 55 ? -15.008 -40.672 36.194 1.00 21.56 52 SER B O 1
ATOM 1886 N N . GLU B 1 56 ? -14.535 -42.827 36.658 1.00 23.43 53 GLU B N 1
ATOM 1887 C CA . GLU B 1 56 ? -13.154 -42.507 37.004 1.00 21.12 53 GLU B CA 1
ATOM 1888 C C . GLU B 1 56 ? -12.410 -41.853 35.847 1.00 22.54 53 GLU B C 1
ATOM 1889 O O . GLU B 1 56 ? -11.643 -40.905 36.053 1.00 18.53 53 GLU B O 1
ATOM 1895 N N . GLU B 1 57 ? -12.608 -42.354 34.629 1.00 20.27 54 GLU B N 1
ATOM 1896 C CA . GLU B 1 57 ? -11.915 -41.768 33.480 1.00 20.26 54 GLU B CA 1
ATOM 1897 C C . GLU B 1 57 ? -12.338 -40.316 33.235 1.00 17.93 54 GLU B C 1
ATOM 1898 O O . GLU B 1 57 ? -11.502 -39.466 32.911 1.00 17.63 54 GLU B O 1
ATOM 1904 N N . GLU B 1 58 ? -13.633 -40.018 33.376 1.00 18.49 55 GLU B N 1
ATOM 1905 C CA . GLU B 1 58 ? -14.125 -38.653 33.188 1.00 18.79 55 GLU B CA 1
ATOM 1906 C C . GLU B 1 58 ? -13.647 -37.721 34.296 1.00 19.35 55 GLU B C 1
ATOM 1907 O O . GLU B 1 58 ? -13.341 -36.546 34.044 1.00 17.71 55 GLU B O 1
ATOM 1913 N N . ARG B 1 59 ? -13.609 -38.210 35.543 1.00 18.39 56 ARG B N 1
ATOM 1914 C CA . ARG B 1 59 ? -13.109 -37.364 36.619 1.00 15.95 56 ARG B CA 1
ATOM 1915 C C . ARG B 1 59 ? -11.621 -37.125 36.472 1.00 16.78 56 ARG B C 1
ATOM 1916 O O . ARG B 1 59 ? -11.134 -36.046 36.819 1.00 16.20 56 ARG B O 1
ATOM 1924 N N . TRP B 1 60 ? -10.891 -38.119 35.962 1.00 16.69 57 TRP B N 1
ATOM 1925 C CA . TRP B 1 60 ? -9.469 -37.926 35.693 1.00 16.21 57 TRP B CA 1
ATOM 1926 C C . TRP B 1 60 ? -9.270 -36.865 34.625 1.00 15.77 57 TRP B C 1
ATOM 1927 O O . TRP B 1 60 ? -8.417 -35.970 34.773 1.00 14.71 57 TRP B O 1
ATOM 1938 N N . MET B 1 61 ? -10.061 -36.934 33.547 1.00 15.96 58 MET B N 1
ATOM 1939 C CA . MET B 1 61 ? -10.013 -35.897 32.514 1.00 15.81 58 MET B CA 1
ATOM 1940 C C . MET B 1 61 ? -10.200 -34.515 33.108 1.00 16.53 58 MET B C 1
ATOM 1941 O O . MET B 1 61 ? -9.459 -33.575 32.805 1.00 15.11 58 MET B O 1
ATOM 1946 N N . HIS B 1 62 ? -11.241 -34.358 33.911 1.00 15.05 59 HIS B N 1
ATOM 1947 C CA . HIS B 1 62 ? -11.537 -33.047 34.462 1.00 14.29 59 HIS B CA 1
ATOM 1948 C C . HIS B 1 62 ? -10.411 -32.562 35.363 1.00 15.81 59 HIS B C 1
ATOM 1949 O O . HIS B 1 62 ? -10.052 -31.379 35.331 1.00 17.51 59 HIS B O 1
ATOM 1956 N N . ASN B 1 63 ? -9.841 -33.460 36.176 1.00 14.57 60 ASN B N 1
ATOM 1957 C CA . ASN B 1 63 ? -8.680 -33.092 36.972 1.00 15.56 60 ASN B CA 1
ATOM 1958 C C . ASN B 1 63 ? -7.572 -32.560 36.074 1.00 15.58 60 ASN B C 1
ATOM 1959 O O . ASN B 1 63 ? -6.955 -31.533 36.381 1.00 14.84 60 ASN B O 1
ATOM 1964 N N . ARG B 1 64 ? -7.333 -33.220 34.938 1.00 14.84 61 ARG B N 1
ATOM 1965 C CA . ARG B 1 64 ? -6.255 -32.774 34.059 1.00 14.34 61 ARG B CA 1
ATOM 1966 C C . ARG B 1 64 ? -6.569 -31.402 33.465 1.00 13.97 61 ARG B C 1
ATOM 1967 O O . ARG B 1 64 ? -5.675 -30.572 33.312 1.00 15.80 61 ARG B O 1
ATOM 1975 N N . VAL B 1 65 ? -7.832 -31.146 33.131 1.00 15.46 62 VAL B N 1
ATOM 1976 C CA . VAL B 1 65 ? -8.214 -29.845 32.583 1.00 14.31 62 VAL B CA 1
ATOM 1977 C C . VAL B 1 65 ? -7.956 -28.735 33.602 1.00 14.65 62 VAL B C 1
ATOM 1978 O O . VAL B 1 65 ? -7.365 -27.699 33.280 1.00 13.97 62 VAL B O 1
ATOM 1982 N N . VAL B 1 66 ? -8.403 -28.933 34.847 1.00 14.80 63 VAL B N 1
ATOM 1983 C CA . VAL B 1 66 ? -8.220 -27.909 35.882 1.00 13.33 63 VAL B CA 1
ATOM 1984 C C . VAL B 1 66 ? -6.737 -27.662 36.136 1.00 13.83 63 VAL B C 1
ATOM 1985 O O . VAL B 1 66 ? -6.287 -26.509 36.210 1.00 15.10 63 VAL B O 1
ATOM 1989 N N . VAL B 1 67 ? -5.953 -28.742 36.259 1.00 12.72 64 VAL B N 1
ATOM 1990 C CA . VAL B 1 67 ? -4.518 -28.609 36.502 1.00 15.27 64 VAL B CA 1
ATOM 1991 C C . VAL B 1 67 ? -3.836 -27.852 35.363 1.00 17.11 64 VAL B C 1
ATOM 1992 O O . VAL B 1 67 ? -2.968 -26.996 35.595 1.00 15.26 64 VAL B O 1
ATOM 1996 N N . GLU B 1 68 ? -4.195 -28.168 34.116 1.00 14.70 65 GLU B N 1
ATOM 1997 C CA . GLU B 1 68 ? -3.567 -27.478 32.984 1.00 14.02 65 GLU B CA 1
ATOM 1998 C C . GLU B 1 68 ? -3.958 -26.005 32.929 1.00 12.78 65 GLU B C 1
ATOM 1999 O O . GLU B 1 68 ? -3.138 -25.156 32.587 1.00 16.75 65 GLU B O 1
ATOM 2005 N N . MET B 1 69 ? -5.211 -25.661 33.205 1.00 14.20 66 MET B N 1
ATOM 2006 C CA A MET B 1 69 ? -5.553 -24.245 33.285 0.51 16.00 66 MET B CA 1
ATOM 2007 C CA B MET B 1 69 ? -5.534 -24.240 33.270 0.49 16.00 66 MET B CA 1
ATOM 2008 C C . MET B 1 69 ? -4.661 -23.537 34.301 1.00 14.85 66 MET B C 1
ATOM 2009 O O . MET B 1 69 ? -4.108 -22.465 34.029 1.00 15.87 66 MET B O 1
ATOM 2018 N N . ALA B 1 70 ? -4.506 -24.139 35.484 1.00 13.41 67 ALA B N 1
ATOM 2019 C CA . ALA B 1 70 ? -3.662 -23.538 36.517 1.00 14.51 67 ALA B CA 1
ATOM 2020 C C . ALA B 1 70 ? -2.212 -23.491 36.092 1.00 16.21 67 ALA B C 1
ATOM 2021 O O . ALA B 1 70 ? -1.499 -22.538 36.417 1.00 17.01 67 ALA B O 1
ATOM 2023 N N . ARG B 1 71 ? -1.733 -24.538 35.424 1.00 15.87 68 ARG B N 1
ATOM 2024 C CA A ARG B 1 71 ? -0.344 -24.543 34.972 0.31 14.81 68 ARG B CA 1
ATOM 2025 C CA B ARG B 1 71 ? -0.345 -24.542 34.966 0.69 14.82 68 ARG B CA 1
ATOM 2026 C C . ARG B 1 71 ? -0.086 -23.420 33.971 1.00 16.65 68 ARG B C 1
ATOM 2027 O O . ARG B 1 71 ? 0.951 -22.746 34.033 1.00 15.85 68 ARG B O 1
ATOM 2042 N N . ARG B 1 72 ? -0.997 -23.236 33.013 1.00 14.89 69 ARG B N 1
ATOM 2043 C CA . ARG B 1 72 ? -0.801 -22.183 32.010 1.00 15.38 69 ARG B CA 1
ATOM 2044 C C . ARG B 1 72 ? -0.871 -20.795 32.631 1.00 17.53 69 ARG B C 1
ATOM 2045 O O . ARG B 1 72 ? -0.113 -19.887 32.247 1.00 18.53 69 ARG B O 1
ATOM 2053 N N . LEU B 1 73 ? -1.792 -20.586 33.563 1.00 13.59 70 LEU B N 1
ATOM 2054 C CA . LEU B 1 73 ? -1.882 -19.262 34.180 1.00 15.72 70 LEU B CA 1
ATOM 2055 C C . LEU B 1 73 ? -0.648 -18.976 35.025 1.00 18.14 70 LEU B C 1
ATOM 2056 O O . LEU B 1 73 ? -0.048 -17.899 34.920 1.00 16.47 70 LEU B O 1
ATOM 2061 N N . SER B 1 74 ? -0.232 -19.935 35.862 1.00 16.07 71 SER B N 1
ATOM 2062 C CA . SER B 1 74 ? 0.865 -19.643 36.777 1.00 19.16 71 SER B CA 1
ATOM 2063 C C . SER B 1 74 ? 2.191 -19.489 36.038 1.00 17.95 71 SER B C 1
ATOM 2064 O O . SER B 1 74 ? 3.037 -18.689 36.464 1.00 20.83 71 SER B O 1
ATOM 2067 N N . ARG B 1 75 ? 2.376 -20.188 34.905 1.00 19.53 72 ARG B N 1
ATOM 2068 C CA . ARG B 1 75 ? 3.616 -20.035 34.146 1.00 20.23 72 ARG B CA 1
ATOM 2069 C C . ARG B 1 75 ? 3.704 -18.675 33.457 1.00 23.22 72 ARG B C 1
ATOM 2070 O O . ARG B 1 75 ? 4.791 -18.278 33.030 1.00 25.30 72 ARG B O 1
ATOM 2078 N N . ASN B 1 76 ? 2.594 -17.957 33.343 1.00 18.05 73 ASN B N 1
ATOM 2079 C CA . ASN B 1 76 ? 2.571 -16.601 32.810 1.00 20.01 73 ASN B CA 1
ATOM 2080 C C . ASN B 1 76 ? 2.442 -15.560 33.912 1.00 18.71 73 ASN B C 1
ATOM 2081 O O . ASN B 1 76 ? 2.050 -14.416 33.649 1.00 21.10 73 ASN B O 1
ATOM 2086 N N . GLY B 1 77 ? 2.769 -15.933 35.151 1.00 21.90 74 GLY B N 1
ATOM 2087 C CA . GLY B 1 77 ? 2.894 -14.961 36.216 1.00 21.52 74 GLY B CA 1
ATOM 2088 C C . GLY B 1 77 ? 1.625 -14.629 36.956 1.00 20.90 74 GLY B C 1
ATOM 2089 O O . GLY B 1 77 ? 1.613 -13.646 37.707 1.00 22.58 74 GLY B O 1
ATOM 2090 N N . ILE B 1 78 ? 0.562 -15.404 36.767 1.00 19.27 75 ILE B N 1
ATOM 2091 C CA . ILE B 1 78 ? -0.739 -15.159 37.370 1.00 18.13 75 ILE B CA 1
ATOM 2092 C C . ILE B 1 78 ? -0.884 -16.114 38.555 1.00 15.47 75 ILE B C 1
ATOM 2093 O O . ILE B 1 78 ? -0.800 -17.333 38.377 1.00 16.68 75 ILE B O 1
ATOM 2098 N N . ILE B 1 79 ? -1.116 -15.577 39.752 1.00 20.06 76 ILE B N 1
ATOM 2099 C CA . ILE B 1 79 ? -1.422 -16.453 40.884 1.00 19.58 76 ILE B CA 1
ATOM 2100 C C . ILE B 1 79 ? -2.759 -17.116 40.622 1.00 17.01 76 ILE B C 1
ATOM 2101 O O . ILE B 1 79 ? -3.755 -16.437 40.345 1.00 19.29 76 ILE B O 1
ATOM 2106 N N . THR B 1 80 ? -2.811 -18.444 40.707 1.00 15.82 77 THR B N 1
ATOM 2107 C CA . THR B 1 80 ? -4.072 -19.144 40.494 1.00 15.83 77 THR B CA 1
ATOM 2108 C C . THR B 1 80 ? -4.503 -19.771 41.809 1.00 18.31 77 THR B C 1
ATOM 2109 O O . THR B 1 80 ? -3.736 -20.519 42.415 1.00 17.87 77 THR B O 1
ATOM 2113 N N . ILE B 1 81 ? -5.716 -19.453 42.236 1.00 17.10 78 ILE B N 1
ATOM 2114 C CA . ILE B 1 81 ? -6.325 -20.012 43.440 1.00 18.91 78 ILE B CA 1
ATOM 2115 C C . ILE B 1 81 ? -7.400 -20.980 42.980 1.00 19.46 78 ILE B C 1
ATOM 2116 O O . ILE B 1 81 ? -8.403 -20.572 42.381 1.00 20.37 78 ILE B O 1
ATOM 2121 N N . VAL B 1 82 ? -7.182 -22.266 43.235 1.00 18.15 79 VAL B N 1
ATOM 2122 C CA . VAL B 1 82 ? -8.080 -23.321 42.788 1.00 16.50 79 VAL B CA 1
ATOM 2123 C C . VAL B 1 82 ? -8.884 -23.775 43.994 1.00 19.03 79 VAL B C 1
ATOM 2124 O O . VAL B 1 82 ? -8.321 -24.131 45.035 1.00 17.90 79 VAL B O 1
ATOM 2128 N N . SER B 1 83 ? -10.192 -23.724 43.869 1.00 18.37 80 SER B N 1
ATOM 2129 C CA . SER B 1 83 ? -11.116 -24.199 44.886 1.00 20.51 80 SER B CA 1
ATOM 2130 C C . SER B 1 83 ? -11.765 -25.444 44.312 1.00 18.64 80 SER B C 1
ATOM 2131 O O . SER B 1 83 ? -12.556 -25.359 43.364 1.00 22.26 80 SER B O 1
ATOM 2134 N N . VAL B 1 84 ? -11.420 -26.605 44.857 1.00 18.47 81 VAL B N 1
ATOM 2135 C CA . VAL B 1 84 ? -11.805 -27.846 44.195 1.00 17.82 81 VAL B CA 1
ATOM 2136 C C . VAL B 1 84 ? -11.865 -28.940 45.246 1.00 23.18 81 VAL B C 1
ATOM 2137 O O . VAL B 1 84 ? -10.958 -29.069 46.072 1.00 25.81 81 VAL B O 1
ATOM 2141 N N . VAL B 1 85 ? -12.960 -29.698 45.262 1.00 18.91 82 VAL B N 1
ATOM 2142 C CA . VAL B 1 85 ? -13.072 -30.756 46.270 1.00 21.09 82 VAL B CA 1
ATOM 2143 C C . VAL B 1 85 ? -11.850 -31.677 46.226 1.00 24.10 82 VAL B C 1
ATOM 2144 O O . VAL B 1 85 ? -11.203 -31.917 47.254 1.00 21.52 82 VAL B O 1
ATOM 2148 N N . SER B 1 86 ? -11.469 -32.154 45.009 1.00 20.00 83 SER B N 1
ATOM 2149 C CA . SER B 1 86 ? -10.289 -32.997 44.764 1.00 21.04 83 SER B CA 1
ATOM 2150 C C . SER B 1 86 ? -10.095 -34.047 45.864 1.00 23.04 83 SER B C 1
ATOM 2151 O O . SER B 1 86 ? -9.156 -33.977 46.675 1.00 22.00 83 SER B O 1
ATOM 2154 N N . PRO B 1 87 ? -10.957 -35.062 45.875 1.00 20.23 84 PRO B N 1
ATOM 2155 C CA . PRO B 1 87 ? -10.985 -36.002 47.009 1.00 19.14 84 PRO B CA 1
ATOM 2156 C C . PRO B 1 87 ? -9.835 -36.988 47.072 1.00 22.45 84 PRO B C 1
ATOM 2157 O O . PRO B 1 87 ? -9.666 -37.596 48.127 1.00 21.93 84 PRO B O 1
ATOM 2161 N N . TYR B 1 88 ? -9.056 -37.201 46.002 1.00 21.03 85 TYR B N 1
ATOM 2162 C CA . TYR B 1 88 ? -8.064 -38.276 45.977 1.00 19.52 85 TYR B CA 1
ATOM 2163 C C . TYR B 1 88 ? -6.643 -37.757 46.124 1.00 18.93 85 TYR B C 1
ATOM 2164 O O . TYR B 1 88 ? -6.214 -36.895 45.342 1.00 20.87 85 TYR B O 1
ATOM 2173 N N . ARG B 1 89 ? -5.893 -38.351 47.061 1.00 18.78 86 ARG B N 1
ATOM 2174 C CA . ARG B 1 89 ? -4.488 -37.991 47.238 1.00 19.22 86 ARG B CA 1
ATOM 2175 C C . ARG B 1 89 ? -3.694 -38.162 45.940 1.00 25.59 86 ARG B C 1
ATOM 2176 O O . ARG B 1 89 ? -2.818 -37.346 45.623 1.00 21.24 86 ARG B O 1
ATOM 2184 N N . ALA B 1 90 ? -3.956 -39.234 45.188 1.00 23.75 87 ALA B N 1
ATOM 2185 C CA . ALA B 1 90 ? -3.143 -39.453 43.990 1.00 22.91 87 ALA B CA 1
ATOM 2186 C C . ALA B 1 90 ? -3.398 -38.398 42.929 1.00 21.72 87 ALA B C 1
ATOM 2187 O O . ALA B 1 90 ? -2.473 -38.025 42.196 1.00 25.61 87 ALA B O 1
ATOM 2189 N N . TRP B 1 91 ? -4.633 -37.883 42.822 1.00 21.15 88 TRP B N 1
ATOM 2190 C CA A TRP B 1 91 ? -4.825 -36.882 41.802 0.64 20.85 88 TRP B CA 1
ATOM 2191 C CA B TRP B 1 91 ? -4.983 -36.828 41.862 0.36 20.89 88 TRP B CA 1
ATOM 2192 C C . TRP B 1 91 ? -4.292 -35.523 42.214 1.00 19.52 88 TRP B C 1
ATOM 2193 O O . TRP B 1 91 ? -3.961 -34.722 41.343 1.00 19.39 88 TRP B O 1
ATOM 2214 N N . ARG B 1 92 ? -4.189 -35.252 43.510 1.00 18.76 89 ARG B N 1
ATOM 2215 C CA . ARG B 1 92 ? -3.517 -34.041 43.950 1.00 16.83 89 ARG B CA 1
ATOM 2216 C C . ARG B 1 92 ? -2.012 -34.187 43.803 1.00 15.20 89 ARG B C 1
ATOM 2217 O O . ARG B 1 92 ? -1.328 -33.178 43.636 1.00 15.09 89 ARG B O 1
ATOM 2225 N N . GLU B 1 93 ? -1.469 -35.413 43.846 1.00 16.89 90 GLU B N 1
ATOM 2226 C CA A GLU B 1 93 ? -0.051 -35.594 43.545 0.52 15.81 90 GLU B CA 1
ATOM 2227 C CA B GLU B 1 93 ? -0.041 -35.531 43.548 0.48 15.80 90 GLU B CA 1
ATOM 2228 C C . GLU B 1 93 ? 0.231 -35.283 42.073 1.00 16.33 90 GLU B C 1
ATOM 2229 O O . GLU B 1 93 ? 1.292 -34.767 41.727 1.00 16.13 90 GLU B O 1
ATOM 2240 N N . TYR B 1 94 ? -0.699 -35.635 41.192 1.00 14.08 91 TYR B N 1
ATOM 2241 C CA . TYR B 1 94 ? -0.557 -35.238 39.785 1.00 14.22 91 TYR B CA 1
ATOM 2242 C C . TYR B 1 94 ? -0.478 -33.709 39.670 1.00 15.59 91 TYR B C 1
ATOM 2243 O O . TYR B 1 94 ? 0.390 -33.157 38.975 1.00 14.65 91 TYR B O 1
ATOM 2252 N N . ALA B 1 95 ? -1.427 -33.005 40.302 1.00 13.15 92 ALA B N 1
ATOM 2253 C CA . ALA B 1 95 ? -1.401 -31.545 40.271 1.00 15.50 92 ALA B CA 1
ATOM 2254 C C . ALA B 1 95 ? -0.077 -31.006 40.797 1.00 14.16 92 ALA B C 1
ATOM 2255 O O . ALA B 1 95 ? 0.515 -30.101 40.191 1.00 16.25 92 ALA B O 1
ATOM 2257 N N . ARG B 1 96 ? 0.404 -31.563 41.927 1.00 14.69 93 ARG B N 1
ATOM 2258 C CA . ARG B 1 96 ? 1.666 -31.137 42.525 1.00 15.84 93 ARG B CA 1
ATOM 2259 C C . ARG B 1 96 ? 2.828 -31.312 41.562 1.00 19.57 93 ARG B C 1
ATOM 2260 O O . ARG B 1 96 ? 3.723 -30.467 41.515 1.00 16.80 93 ARG B O 1
ATOM 2268 N N . LYS B 1 97 ? 2.843 -32.412 40.795 1.00 14.22 94 LYS B N 1
ATOM 2269 C CA A LYS B 1 97 ? 3.937 -32.630 39.848 0.79 16.04 94 LYS B CA 1
ATOM 2270 C CA B LYS B 1 97 ? 3.921 -32.648 39.832 0.21 16.17 94 LYS B CA 1
ATOM 2271 C C . LYS B 1 97 ? 3.863 -31.659 38.671 1.00 16.66 94 LYS B C 1
ATOM 2272 O O . LYS B 1 97 ? 4.897 -31.203 38.172 1.00 19.68 94 LYS B O 1
ATOM 2283 N N . GLU B 1 98 ? 2.662 -31.345 38.203 1.00 14.34 95 GLU B N 1
ATOM 2284 C CA . GLU B 1 98 ? 2.509 -30.466 37.043 1.00 14.11 95 GLU B CA 1
ATOM 2285 C C . GLU B 1 98 ? 2.822 -29.004 37.350 1.00 18.82 95 GLU B C 1
ATOM 2286 O O . GLU B 1 98 ? 3.212 -28.255 36.441 1.00 19.30 95 GLU B O 1
ATOM 2292 N N . ILE B 1 99 ? 2.616 -28.576 38.594 1.00 15.14 96 ILE B N 1
ATOM 2293 C CA A ILE B 1 99 ? 2.707 -27.170 38.974 0.59 17.06 96 ILE B CA 1
ATOM 2294 C CA B ILE B 1 99 ? 2.701 -27.172 39.000 0.41 17.08 96 ILE B CA 1
ATOM 2295 C C . ILE B 1 99 ? 4.024 -26.955 39.713 1.00 20.28 96 ILE B C 1
ATOM 2296 O O . ILE B 1 99 ? 4.294 -27.599 40.728 1.00 21.68 96 ILE B O 1
ATOM 2305 N N . GLU B 1 100 ? 4.850 -26.030 39.208 1.00 19.82 97 GLU B N 1
ATOM 2306 C CA . GLU B 1 100 ? 6.165 -25.827 39.817 1.00 22.78 97 GLU B CA 1
ATOM 2307 C C . GLU B 1 100 ? 6.068 -25.376 41.274 1.00 23.38 97 GLU B C 1
ATOM 2308 O O . GLU B 1 100 ? 6.793 -25.881 42.139 1.00 24.78 97 GLU B O 1
ATOM 2314 N N . LYS B 1 101 ? 5.191 -24.421 41.562 1.00 19.34 98 LYS B N 1
ATOM 2315 C CA . LYS B 1 101 ? 5.109 -23.805 42.879 1.00 20.11 98 LYS B CA 1
ATOM 2316 C C . LYS B 1 101 ? 3.714 -24.082 43.411 1.00 18.50 98 LYS B C 1
ATOM 2317 O O . LYS B 1 101 ? 2.786 -23.307 43.183 1.00 19.75 98 LYS B O 1
ATOM 2323 N N . PHE B 1 102 ? 3.563 -25.211 44.096 1.00 16.67 99 PHE B N 1
ATOM 2324 C CA . PHE B 1 102 ? 2.257 -25.762 44.449 1.00 16.84 99 PHE B CA 1
ATOM 2325 C C . PHE B 1 102 ? 2.011 -25.576 45.942 1.00 15.73 99 PHE B C 1
ATOM 2326 O O . PHE B 1 102 ? 2.838 -25.984 46.760 1.00 20.57 99 PHE B O 1
ATOM 2334 N N . VAL B 1 103 ? 0.880 -24.985 46.304 1.00 16.58 100 VAL B N 1
ATOM 2335 C CA . VAL B 1 103 ? 0.578 -24.747 47.714 1.00 16.84 100 VAL B CA 1
ATOM 2336 C C . VAL B 1 103 ? -0.732 -25.437 48.025 1.00 15.87 100 VAL B C 1
ATOM 2337 O O . VAL B 1 103 ? -1.802 -24.888 47.770 1.00 19.14 100 VAL B O 1
ATOM 2341 N N . GLU B 1 104 ? -0.655 -26.628 48.607 1.00 17.63 101 GLU B N 1
ATOM 2342 C CA . GLU B 1 104 ? -1.848 -27.387 48.943 1.00 15.88 101 GLU B CA 1
ATOM 2343 C C . GLU B 1 104 ? -2.392 -26.911 50.287 1.00 18.22 101 GLU B C 1
ATOM 2344 O O . GLU B 1 104 ? -1.665 -26.900 51.277 1.00 18.58 101 GLU B O 1
ATOM 2350 N N . VAL B 1 105 ? -3.670 -26.521 50.321 1.00 15.22 102 VAL B N 1
ATOM 2351 C CA . VAL B 1 105 ? -4.297 -25.932 51.499 1.00 16.78 102 VAL B CA 1
ATOM 2352 C C . VAL B 1 105 ? -5.503 -26.790 51.855 1.00 18.28 102 VAL B C 1
ATOM 2353 O O . VAL B 1 105 ? -6.398 -26.982 51.025 1.00 17.44 102 VAL B O 1
ATOM 2357 N N . TYR B 1 106 ? -5.542 -27.288 53.090 1.00 18.80 103 TYR B N 1
ATOM 2358 C CA . TYR B 1 106 ? -6.620 -28.177 53.513 1.00 17.25 103 TYR B CA 1
ATOM 2359 C C . TYR B 1 106 ? -7.446 -27.508 54.605 1.00 19.22 103 TYR B C 1
ATOM 2360 O O . TYR B 1 106 ? -6.978 -27.438 55.754 1.00 19.50 103 TYR B O 1
ATOM 2369 N N . PRO B 1 107 ? -8.673 -27.020 54.302 1.00 19.38 104 PRO B N 1
ATOM 2370 C CA . PRO B 1 107 ? -9.610 -26.567 55.340 1.00 19.24 104 PRO B CA 1
ATOM 2371 C C . PRO B 1 107 ? -10.226 -27.792 55.989 1.00 22.47 104 PRO B C 1
ATOM 2372 O O . PRO B 1 107 ? -11.043 -28.493 55.385 1.00 22.49 104 PRO B O 1
ATOM 2376 N N . ARG B 1 108 ? -9.798 -28.073 57.211 1.00 19.16 105 ARG B N 1
ATOM 2377 C CA . ARG B 1 108 ? -10.230 -29.233 57.971 1.00 19.93 105 ARG B CA 1
ATOM 2378 C C . ARG B 1 108 ? -11.359 -28.791 58.890 1.00 25.63 105 ARG B C 1
ATOM 2379 O O . ARG B 1 108 ? -11.199 -27.831 59.646 1.00 25.50 105 ARG B O 1
ATOM 2387 N N . CYS B 1 109 ? -12.495 -29.469 58.806 1.00 22.00 106 CYS B N 1
ATOM 2388 C CA . CYS B 1 109 ? -13.703 -29.000 59.483 1.00 22.99 106 CYS B CA 1
ATOM 2389 C C . CYS B 1 109 ? -14.610 -30.185 59.798 1.00 25.93 106 CYS B C 1
ATOM 2390 O O . CYS B 1 109 ? -14.960 -30.929 58.877 1.00 25.98 106 CYS B O 1
ATOM 2393 N N . PRO B 1 110 ? -15.015 -30.404 61.057 1.00 24.37 107 PRO B N 1
ATOM 2394 C CA . PRO B 1 110 ? -15.858 -31.567 61.364 1.00 23.76 107 PRO B CA 1
ATOM 2395 C C . PRO B 1 110 ? -17.182 -31.511 60.615 1.00 22.70 107 PRO B C 1
ATOM 2396 O O . PRO B 1 110 ? -17.681 -30.443 60.247 1.00 23.25 107 PRO B O 1
ATOM 2400 N N . LEU B 1 111 ? -17.754 -32.698 60.401 1.00 22.81 108 LEU B N 1
ATOM 2401 C CA . LEU B 1 111 ? -18.998 -32.807 59.643 1.00 23.45 108 LEU B CA 1
ATOM 2402 C C . LEU B 1 111 ? -20.092 -31.916 60.210 1.00 24.12 108 LEU B C 1
ATOM 2403 O O . LEU B 1 111 ? -20.810 -31.256 59.454 1.00 24.22 108 LEU B O 1
ATOM 2408 N N . GLU B 1 112 ? -20.240 -31.899 61.545 1.00 24.92 109 GLU B N 1
ATOM 2409 C CA . GLU B 1 112 ? -21.268 -31.083 62.187 1.00 25.98 109 GLU B CA 1
ATOM 2410 C C . GLU B 1 112 ? -21.191 -29.624 61.743 1.00 26.96 109 GLU B C 1
ATOM 2411 O O . GLU B 1 112 ? -22.220 -28.963 61.542 1.00 27.65 109 GLU B O 1
ATOM 2417 N N . VAL B 1 113 ? -19.980 -29.098 61.620 1.00 24.85 110 VAL B N 1
ATOM 2418 C CA . VAL B 1 113 ? -19.839 -27.687 61.297 1.00 24.70 110 VAL B CA 1
ATOM 2419 C C . VAL B 1 113 ? -20.024 -27.473 59.804 1.00 24.03 110 VAL B C 1
ATOM 2420 O O . VAL B 1 113 ? -20.640 -26.486 59.388 1.00 24.35 110 VAL B O 1
ATOM 2424 N N . ARG B 1 114 ? -19.541 -28.409 58.975 1.00 23.20 111 ARG B N 1
ATOM 2425 C CA . ARG B 1 114 ? -19.774 -28.286 57.533 1.00 22.64 111 ARG B CA 1
ATOM 2426 C C . ARG B 1 114 ? -21.262 -28.245 57.233 1.00 23.54 111 ARG B C 1
ATOM 2427 O O . ARG B 1 114 ? -21.712 -27.507 56.354 1.00 23.77 111 ARG B O 1
ATOM 2435 N N . MET B 1 115 ? -22.034 -29.039 57.970 1.00 24.42 112 MET B N 1
ATOM 2436 C CA . MET B 1 115 ? -23.473 -29.141 57.802 1.00 25.48 112 MET B CA 1
ATOM 2437 C C . MET B 1 115 ? -24.171 -27.835 58.186 1.00 26.33 112 MET B C 1
ATOM 2438 O O . MET B 1 115 ? -25.253 -27.526 57.678 1.00 27.06 112 MET B O 1
ATOM 2443 N N . LYS B 1 116 ? -23.560 -27.063 59.070 1.00 26.34 113 LYS B N 1
ATOM 2444 C CA . LYS B 1 116 ? -24.086 -25.765 59.493 1.00 27.18 113 LYS B CA 1
ATOM 2445 C C . LYS B 1 116 ? -23.557 -24.622 58.635 1.00 26.68 113 LYS B C 1
ATOM 2446 O O . LYS B 1 116 ? -23.832 -23.454 58.931 1.00 29.34 113 LYS B O 1
ATOM 2452 N N . ARG B 1 117 ? -22.809 -24.940 57.589 1.00 25.29 114 ARG B N 1
ATOM 2453 C CA . ARG B 1 117 ? -22.222 -23.976 56.661 1.00 24.67 114 ARG B CA 1
ATOM 2454 C C . ARG B 1 117 ? -22.503 -24.400 55.227 1.00 24.01 114 ARG B C 1
ATOM 2455 O O . ARG B 1 117 ? -21.605 -24.497 54.387 1.00 26.00 114 ARG B O 1
ATOM 2463 N N . ASP B 1 118 ? -23.764 -24.683 54.942 1.00 24.87 115 ASP B N 1
ATOM 2464 C CA . ASP B 1 118 ? -24.167 -25.406 53.733 1.00 24.58 115 ASP B CA 1
ATOM 2465 C C . ASP B 1 118 ? -25.317 -24.645 53.089 1.00 25.45 115 ASP B C 1
ATOM 2466 O O . ASP B 1 118 ? -26.462 -25.108 53.080 1.00 26.46 115 ASP B O 1
ATOM 2471 N N . PRO B 1 119 ? -25.053 -23.432 52.589 1.00 25.22 116 PRO B N 1
ATOM 2472 C CA . PRO B 1 119 ? -26.151 -22.609 52.053 1.00 27.31 116 PRO B CA 1
ATOM 2473 C C . PRO B 1 119 ? -26.884 -23.252 50.884 1.00 26.33 116 PRO B C 1
ATOM 2474 O O . PRO B 1 119 ? -28.086 -23.011 50.731 1.00 27.54 116 PRO B O 1
ATOM 2478 N N . LYS B 1 120 ? -26.200 -24.041 50.051 1.00 26.61 117 LYS B N 1
ATOM 2479 C CA . LYS B 1 120 ? -26.850 -24.744 48.942 1.00 27.57 117 LYS B CA 1
ATOM 2480 C C . LYS B 1 120 ? -27.598 -26.002 49.381 1.00 32.08 117 LYS B C 1
ATOM 2481 O O . LYS B 1 120 ? -28.271 -26.623 48.552 1.00 32.58 117 LYS B O 1
ATOM 2487 N N . GLY B 1 121 ? -27.513 -26.392 50.649 1.00 26.45 118 GLY B N 1
ATOM 2488 C CA . GLY B 1 121 ? -28.312 -27.517 51.113 1.00 29.33 118 GLY B CA 1
ATOM 2489 C C . GLY B 1 121 ? -27.836 -28.857 50.577 1.00 26.65 118 GLY B C 1
ATOM 2490 O O . GLY B 1 121 ? -28.637 -29.789 50.434 1.00 32.50 118 GLY B O 1
ATOM 2491 N N . LEU B 1 122 ? -26.544 -28.980 50.312 1.00 25.27 119 LEU B N 1
ATOM 2492 C CA . LEU B 1 122 ? -26.028 -30.196 49.697 1.00 24.61 119 LEU B CA 1
ATOM 2493 C C . LEU B 1 122 ? -26.150 -31.398 50.624 1.00 28.05 119 LEU B C 1
ATOM 2494 O O . LEU B 1 122 ? -26.509 -32.492 50.173 1.00 25.39 119 LEU B O 1
ATOM 2499 N N . TYR B 1 123 ? -25.849 -31.229 51.918 1.00 25.20 120 TYR B N 1
ATOM 2500 C CA . TYR B 1 123 ? -25.896 -32.381 52.823 1.00 25.64 120 TYR B CA 1
ATOM 2501 C C . TYR B 1 123 ? -27.306 -32.919 52.967 1.00 27.10 120 TYR B C 1
ATOM 2502 O O . TYR B 1 123 ? -27.518 -34.140 53.023 1.00 27.49 120 TYR B O 1
ATOM 2511 N N . SER B 1 124 ? -28.282 -32.017 53.071 1.00 28.05 121 SER B N 1
ATOM 2512 C CA . SER B 1 124 ? -29.676 -32.419 53.126 1.00 29.59 121 SER B CA 1
ATOM 2513 C C . SER B 1 124 ? -30.081 -33.160 51.854 1.00 32.43 121 SER B C 1
ATOM 2514 O O . SER B 1 124 ? -30.754 -34.197 51.914 1.00 32.72 121 SER B O 1
ATOM 2517 N N . LYS B 1 125 ? -29.680 -32.641 50.694 1.00 28.84 122 LYS B N 1
ATOM 2518 C CA . LYS B 1 125 ? -29.970 -33.323 49.436 1.00 32.37 122 LYS B CA 1
ATOM 2519 C C . LYS B 1 125 ? -29.342 -34.712 49.399 1.00 32.05 122 LYS B C 1
ATOM 2520 O O . LYS B 1 125 ? -29.990 -35.689 49.000 1.00 34.87 122 LYS B O 1
ATOM 2526 N N . ALA B 1 126 ? -28.082 -34.821 49.818 1.00 29.91 123 ALA B N 1
ATOM 2527 C CA . ALA B 1 126 ? -27.412 -36.118 49.807 1.00 28.33 123 ALA B CA 1
ATOM 2528 C C . ALA B 1 126 ? -28.091 -37.110 50.752 1.00 33.48 123 ALA B C 1
ATOM 2529 O O . ALA B 1 126 ? -28.288 -38.277 50.394 1.00 33.29 123 ALA B O 1
ATOM 2531 N N . LEU B 1 127 ? -28.510 -36.660 51.942 1.00 28.63 124 LEU B N 1
ATOM 2532 C CA . LEU B 1 127 ? -29.171 -37.578 52.867 1.00 29.83 1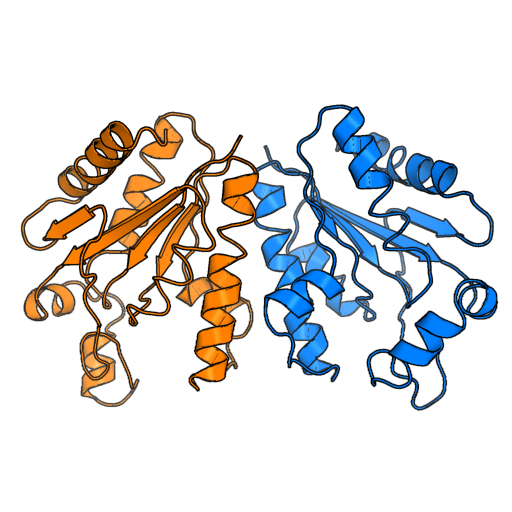24 LEU B CA 1
ATOM 2533 C C . LEU B 1 127 ? -30.531 -38.028 52.350 1.00 40.20 124 LEU B C 1
ATOM 2534 O O . LEU B 1 127 ? -30.980 -39.134 52.680 1.00 35.39 124 LEU B O 1
ATOM 2539 N N . ARG B 1 128 ? -31.218 -37.205 51.555 1.00 36.92 125 ARG B N 1
ATOM 2540 C CA . ARG B 1 128 ? -32.486 -37.660 50.998 1.00 41.72 125 ARG B CA 1
ATOM 2541 C C . ARG B 1 128 ? -32.345 -38.254 49.610 1.00 37.01 125 ARG B C 1
ATOM 2542 O O . ARG B 1 128 ? -33.362 -38.509 48.960 1.00 45.68 125 ARG B O 1
ATOM 2550 N N . GLY B 1 129 ? -31.124 -38.532 49.173 1.00 37.71 126 GLY B N 1
ATOM 2551 C CA . GLY B 1 129 ? -30.895 -39.245 47.939 1.00 41.11 126 GLY B CA 1
ATOM 2552 C C . GLY B 1 129 ? -31.052 -38.421 46.685 1.00 47.85 126 GLY B C 1
ATOM 2553 O O . GLY B 1 129 ? -30.955 -38.980 45.583 1.00 48.83 126 GLY B O 1
ATOM 2554 N N . GLU B 1 130 ? -31.285 -37.113 46.813 1.00 49.25 127 GLU B N 1
ATOM 2555 C CA . GLU B 1 130 ? -31.473 -36.268 45.638 1.00 42.99 127 GLU B CA 1
ATOM 2556 C C . GLU B 1 130 ? -30.170 -36.067 44.887 1.00 44.16 127 GLU B C 1
ATOM 2557 O O . GLU B 1 130 ? -30.179 -35.846 43.672 1.00 51.75 127 GLU B O 1
ATOM 2563 N N . ILE B 1 131 ? -29.041 -36.124 45.585 1.00 39.42 128 ILE B N 1
ATOM 2564 C CA . ILE B 1 131 ? -27.736 -36.168 44.957 1.00 36.25 128 ILE B CA 1
ATOM 2565 C C . ILE B 1 131 ? -26.995 -37.332 45.595 1.00 37.69 128 ILE B C 1
ATOM 2566 O O . ILE B 1 131 ? -27.359 -37.805 46.673 1.00 37.61 128 ILE B O 1
ATOM 2571 N N . LYS B 1 132 ? -25.962 -37.815 44.910 1.00 35.24 129 LYS B N 1
ATOM 2572 C CA . LYS B 1 132 ? -25.220 -38.976 45.385 1.00 35.47 129 LYS B CA 1
ATOM 2573 C C . LYS B 1 132 ? -23.735 -38.727 45.234 1.00 30.32 129 LYS B C 1
ATOM 2574 O O . LYS B 1 132 ? -23.305 -37.939 44.392 1.00 40.81 129 LYS B O 1
ATOM 2580 N N . GLY B 1 133 ? -22.953 -39.401 46.068 1.00 28.68 130 GLY B N 1
ATOM 2581 C CA . GLY B 1 133 ? -21.514 -39.220 46.022 1.00 32.50 130 GLY B CA 1
ATOM 2582 C C . GLY B 1 133 ? -21.030 -37.855 46.470 1.00 33.63 130 GLY B C 1
ATOM 2583 O O . GLY B 1 133 ? -20.028 -37.361 45.949 1.00 30.81 130 GLY B O 1
ATOM 2584 N N . LEU B 1 134 ? -21.718 -37.224 47.424 1.00 26.33 131 LEU B N 1
ATOM 2585 C CA . LEU B 1 134 ? -21.248 -35.953 47.970 1.00 25.73 131 LEU B CA 1
ATOM 2586 C C . LEU B 1 134 ? -20.013 -36.203 48.826 1.00 25.62 131 LEU B C 1
ATOM 2587 O O . LEU B 1 134 ? -20.085 -36.929 49.822 1.00 25.80 131 LEU B O 1
ATOM 2592 N N . THR B 1 135 ? -18.874 -35.633 48.430 1.00 21.96 132 THR B N 1
ATOM 2593 C CA . THR B 1 135 ? -17.644 -35.847 49.177 1.00 25.29 132 THR B CA 1
ATOM 2594 C C . THR B 1 135 ? -17.790 -35.235 50.562 1.00 24.10 132 THR B C 1
ATOM 2595 O O . THR B 1 135 ? -18.157 -34.069 50.685 1.00 25.01 132 THR B O 1
ATOM 2599 N N . GLY B 1 136 ? -17.490 -36.014 51.594 1.00 25.53 133 GLY B N 1
ATOM 2600 C CA . GLY B 1 136 ? -17.708 -35.576 52.960 1.00 25.36 133 GLY B CA 1
ATOM 2601 C C . GLY B 1 136 ? -19.002 -36.067 53.557 1.00 26.61 133 GLY B C 1
ATOM 2602 O O . GLY B 1 136 ? -19.265 -35.807 54.746 1.00 24.71 133 GLY B O 1
ATOM 2603 N N . LEU B 1 137 ? -19.819 -36.772 52.777 1.00 23.12 134 LEU B N 1
ATOM 2604 C CA . LEU B 1 137 ? -20.962 -37.471 53.337 1.00 24.80 134 LEU B CA 1
ATOM 2605 C C . LEU B 1 137 ? -20.933 -38.925 52.866 1.00 29.37 134 LEU B C 1
ATOM 2606 O O . LEU B 1 137 ? -20.365 -39.781 53.546 1.00 28.17 134 LEU B O 1
ATOM 2611 N N . ASP B 1 138 ? -21.494 -39.219 51.692 1.00 25.13 135 ASP B N 1
ATOM 2612 C CA . ASP B 1 138 ? -21.445 -40.594 51.204 1.00 28.51 135 ASP B CA 1
ATOM 2613 C C . ASP B 1 138 ? -20.267 -40.857 50.264 1.00 31.02 135 ASP B C 1
ATOM 2614 O O . ASP B 1 138 ? -20.003 -42.018 49.940 1.00 32.87 135 ASP B O 1
ATOM 2619 N N . GLY B 1 139 ? -19.527 -39.825 49.865 1.00 26.74 136 GLY B N 1
ATOM 2620 C CA . GLY B 1 139 ? -18.238 -40.003 49.215 1.00 34.13 136 GLY B CA 1
ATOM 2621 C C . GLY B 1 139 ? -17.113 -39.767 50.206 1.00 31.44 136 GLY B C 1
ATOM 2622 O O . GLY B 1 139 ? -17.146 -38.808 50.982 1.00 31.43 136 GLY B O 1
ATOM 2623 N N . GLU B 1 140 ? -16.119 -40.649 50.178 1.00 29.50 137 GLU B N 1
ATOM 2624 C CA . GLU B 1 140 ? -14.972 -40.459 51.059 1.00 33.95 137 GLU B CA 1
ATOM 2625 C C . GLU B 1 140 ? -14.059 -39.340 50.568 1.00 30.06 137 GLU B C 1
ATOM 2626 O O . GLU B 1 140 ? -13.903 -39.105 49.365 1.00 31.32 137 GLU B O 1
ATOM 2632 N N . TYR B 1 141 ? -13.482 -38.623 51.521 1.00 26.09 138 TYR B N 1
ATOM 2633 C CA . TYR B 1 141 ? -12.457 -37.631 51.259 1.00 24.45 138 TYR B CA 1
ATOM 2634 C C . TYR B 1 141 ? -11.126 -38.181 51.756 1.00 24.25 138 TYR B C 1
ATOM 2635 O O . TYR B 1 141 ? -11.032 -38.619 52.903 1.00 26.06 138 TYR B O 1
ATOM 2644 N N . GLU B 1 142 ? -10.100 -38.166 50.900 1.00 21.08 139 GLU B N 1
ATOM 2645 C CA . GLU B 1 142 ? -8.758 -38.621 51.288 1.00 22.88 139 GLU B CA 1
ATOM 2646 C C . GLU B 1 142 ? -7.946 -37.430 51.767 1.00 21.82 139 GLU B C 1
ATOM 2647 O O . GLU B 1 142 ? -7.558 -36.583 50.963 1.00 21.11 139 GLU B O 1
ATOM 2653 N N . GLU B 1 143 ? -7.669 -37.379 53.075 1.00 22.20 140 GLU B N 1
ATOM 2654 C CA . GLU B 1 143 ? -7.015 -36.216 53.651 1.00 22.29 140 GLU B CA 1
ATOM 2655 C C . GLU B 1 143 ? -5.571 -36.133 53.171 1.00 22.14 140 GLU B C 1
ATOM 2656 O O . GLU B 1 143 ? -4.892 -37.163 53.078 1.00 24.08 140 GLU B O 1
ATOM 2662 N N . PRO B 1 144 ? -5.065 -34.929 52.900 1.00 22.23 141 PRO B N 1
ATOM 2663 C CA . PRO B 1 144 ? -3.650 -34.773 52.535 1.00 21.80 141 PRO B CA 1
ATOM 2664 C C . PRO B 1 144 ? -2.723 -35.278 53.632 1.00 28.05 141 PRO B C 1
ATOM 2665 O O . PRO B 1 144 ? -2.957 -35.044 54.822 1.00 27.28 141 PRO B O 1
ATOM 2669 N N . GLU B 1 145 ? -1.639 -35.946 53.219 1.00 26.65 142 GLU B N 1
ATOM 2670 C CA A GLU B 1 145 ? -0.667 -36.420 54.195 0.48 32.53 142 GLU B CA 1
ATOM 2671 C CA B GLU B 1 145 ? -0.649 -36.419 54.187 0.52 32.53 142 GLU B CA 1
ATOM 2672 C C . GLU B 1 145 ? 0.240 -35.293 54.683 1.00 32.66 142 GLU B C 1
ATOM 2673 O O . GLU B 1 145 ? 0.533 -35.214 55.880 1.00 36.67 142 GLU B O 1
ATOM 2684 N N . ASN B 1 146 ? 0.700 -34.422 53.783 1.00 30.51 143 ASN B N 1
ATOM 2685 C CA A ASN B 1 146 ? 1.628 -33.343 54.128 0.48 34.26 143 ASN B CA 1
ATOM 2686 C CA B ASN B 1 146 ? 1.614 -33.337 54.146 0.52 34.26 143 ASN B CA 1
ATOM 2687 C C . ASN B 1 146 ? 1.285 -32.101 53.320 1.00 25.33 143 ASN B C 1
ATOM 2688 O O . ASN B 1 146 ? 2.057 -31.677 52.456 1.00 30.12 143 ASN B O 1
ATOM 2697 N N . PRO B 1 147 ? 0.133 -31.497 53.563 1.00 24.40 144 PRO B N 1
ATOM 2698 C CA . PRO B 1 147 ? -0.194 -30.255 52.847 1.00 21.45 144 PRO B CA 1
ATOM 2699 C C . PRO B 1 147 ? 0.682 -29.103 53.340 1.00 22.16 144 PRO B C 1
ATOM 2700 O O . PRO B 1 147 ? 1.181 -29.099 54.466 1.00 21.14 144 PRO B O 1
ATOM 2704 N N . GLU B 1 148 ? 0.842 -28.090 52.483 1.00 19.03 145 GLU B N 1
ATOM 2705 C CA . GLU B 1 148 ? 1.568 -26.887 52.889 1.00 19.24 145 GLU B CA 1
ATOM 2706 C C . GLU B 1 148 ? 0.866 -26.179 54.042 1.00 20.54 145 GLU B C 1
ATOM 2707 O O . GLU B 1 148 ? 1.522 -25.631 54.939 1.00 20.36 145 GLU B O 1
ATOM 2713 N N . VAL B 1 149 ? -0.466 -26.171 54.036 1.00 19.39 146 VAL B N 1
ATOM 2714 C CA . VAL B 1 149 ? -1.254 -25.491 55.069 1.00 19.87 146 VAL B CA 1
ATOM 2715 C C . VAL B 1 149 ? -2.445 -26.358 55.438 1.00 21.01 146 VAL B C 1
ATOM 2716 O O . VAL B 1 149 ? -3.156 -26.843 54.553 1.00 20.50 146 VAL B O 1
ATOM 2720 N N . VAL B 1 150 ? -2.681 -26.533 56.743 1.00 20.10 147 VAL B N 1
ATOM 2721 C CA . VAL B 1 150 ? -3.941 -27.052 57.264 1.00 20.54 147 VAL B CA 1
ATOM 2722 C C . VAL B 1 150 ? -4.554 -25.972 58.131 1.00 21.65 147 VAL B C 1
ATOM 2723 O O . VAL B 1 150 ? -3.888 -25.461 59.040 1.00 24.72 147 VAL B O 1
ATOM 2727 N N . VAL B 1 151 ? -5.808 -25.624 57.874 1.00 20.82 148 VAL B N 1
ATOM 2728 C CA . VAL B 1 151 ? -6.517 -24.675 58.729 1.00 22.25 148 VAL B CA 1
ATOM 2729 C C . VAL B 1 151 ? -7.764 -25.352 59.280 1.00 25.40 148 VAL B C 1
ATOM 2730 O O . VAL B 1 151 ? -8.539 -25.955 58.528 1.00 22.62 148 VAL B O 1
ATOM 2734 N N . ASP B 1 152 ? -7.947 -25.268 60.597 1.00 23.76 149 ASP B N 1
ATOM 2735 C CA . ASP B 1 152 ? -9.175 -25.776 61.199 1.00 23.22 149 ASP B CA 1
ATOM 2736 C C . ASP B 1 152 ? -10.236 -24.689 61.135 1.00 25.90 149 ASP B C 1
ATOM 2737 O O . ASP B 1 152 ? -10.258 -23.758 61.947 1.00 25.75 149 ASP B O 1
ATOM 2742 N N . THR B 1 153 ? -11.119 -24.788 60.150 1.00 22.67 150 THR B N 1
ATOM 2743 C CA . THR B 1 153 ? -11.992 -23.654 59.890 1.00 24.75 150 THR B CA 1
ATOM 2744 C C . THR B 1 153 ? -1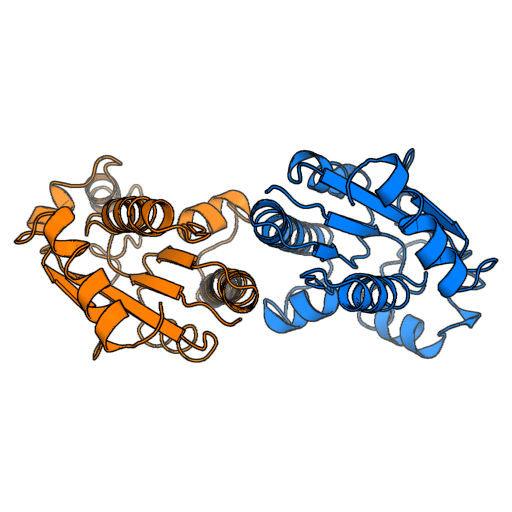3.139 -23.563 60.881 1.00 27.31 150 THR B C 1
ATOM 2745 O O . THR B 1 153 ? -13.866 -22.564 60.866 1.00 28.22 150 THR B O 1
ATOM 2749 N N . ASP B 1 154 ? -13.322 -24.567 61.737 1.00 26.62 151 ASP B N 1
ATOM 2750 C CA . ASP B 1 154 ? -14.239 -24.410 62.860 1.00 31.61 151 ASP B CA 1
ATOM 2751 C C . ASP B 1 154 ? -13.598 -23.703 64.044 1.00 32.85 151 ASP B C 1
ATOM 2752 O O . ASP B 1 154 ? -14.299 -23.347 64.996 1.00 33.56 151 ASP B O 1
ATOM 2757 N N . LYS B 1 155 ? -12.287 -23.493 64.017 1.00 28.47 152 LYS B N 1
ATOM 2758 C CA . LYS B 1 155 ? -11.596 -22.877 65.136 1.00 30.17 152 LYS B CA 1
ATOM 2759 C C . LYS B 1 155 ? -10.942 -21.552 64.779 1.00 33.13 152 LYS B C 1
ATOM 2760 O O . LYS B 1 155 ? -10.502 -20.837 65.681 1.00 32.50 152 LYS B O 1
ATOM 2766 N N . MET B 1 156 ? -10.848 -21.218 63.500 1.00 29.51 153 MET B N 1
ATOM 2767 C CA . MET B 1 156 ? -10.170 -20.024 63.031 1.00 28.64 153 MET B CA 1
ATOM 2768 C C . MET B 1 156 ? -11.170 -19.142 62.307 1.00 30.48 153 MET B C 1
ATOM 2769 O O . MET B 1 156 ? -12.136 -19.632 61.719 1.00 32.03 153 MET B O 1
ATOM 2774 N N . THR B 1 157 ? -10.917 -17.840 62.340 1.00 28.90 154 THR B N 1
ATOM 2775 C CA . THR B 1 157 ? -11.660 -16.917 61.507 1.00 30.05 154 THR B CA 1
ATOM 2776 C C . THR B 1 157 ? -11.046 -16.902 60.112 1.00 27.87 154 THR B C 1
ATOM 2777 O O . THR B 1 157 ? -9.908 -17.331 59.907 1.00 27.73 154 THR B O 1
ATOM 2781 N N . VAL B 1 158 ? -11.800 -16.381 59.145 1.00 27.65 155 VAL B N 1
ATOM 2782 C CA . VAL B 1 158 ? -11.271 -16.323 57.782 1.00 28.35 155 VAL B CA 1
ATOM 2783 C C . VAL B 1 158 ? -10.007 -15.479 57.736 1.00 28.65 155 VAL B C 1
ATOM 2784 O O . VAL B 1 158 ? -9.027 -15.843 57.075 1.00 26.62 155 VAL B O 1
ATOM 2788 N N . GLU B 1 159 ? -9.987 -14.359 58.460 1.00 29.77 156 GLU B N 1
ATOM 2789 C CA . GLU B 1 159 ? -8.789 -13.523 58.446 1.00 30.97 156 GLU B CA 1
ATOM 2790 C C . GLU B 1 159 ? -7.597 -14.271 59.034 1.00 28.98 156 GLU B C 1
ATOM 2791 O O . GLU B 1 159 ? -6.470 -14.134 58.539 1.00 27.74 156 GLU B O 1
ATOM 2797 N N . GLU B 1 160 ? -7.837 -15.111 60.049 1.00 26.19 157 GLU B N 1
ATOM 2798 C CA . GLU B 1 160 ? -6.769 -15.949 60.593 1.00 25.44 157 GLU B CA 1
ATOM 2799 C C . GLU B 1 160 ? -6.306 -16.988 59.577 1.00 24.84 157 GLU B C 1
ATOM 2800 O O . GLU B 1 160 ? -5.116 -17.319 59.521 1.00 26.54 157 GLU B O 1
ATOM 2806 N N . GLU B 1 161 ? -7.232 -17.526 58.781 1.00 24.46 158 GLU B N 1
ATOM 2807 C CA . GLU B 1 161 ? -6.840 -18.482 57.739 1.00 24.38 158 GLU B CA 1
ATOM 2808 C C . GLU B 1 161 ? -5.989 -17.811 56.672 1.00 24.06 158 GLU B C 1
ATOM 2809 O O . GLU B 1 161 ? -4.998 -18.383 56.206 1.00 21.65 158 GLU B O 1
ATOM 2815 N N . VAL B 1 162 ? -6.381 -16.601 56.257 1.00 24.70 159 VAL B N 1
ATOM 2816 C CA . VAL B 1 162 ? -5.610 -15.859 55.262 1.00 23.56 159 VAL B CA 1
ATOM 2817 C C . VAL B 1 162 ? -4.207 -15.585 55.785 1.00 25.11 159 VAL B C 1
ATOM 2818 O O . VAL B 1 162 ? -3.211 -15.748 55.067 1.00 23.60 159 VAL B O 1
ATOM 2822 N N . GLU B 1 163 ? -4.115 -15.139 57.045 1.00 24.46 160 GLU B N 1
ATOM 2823 C CA A GLU B 1 163 ? -2.799 -14.884 57.609 0.53 27.44 160 GLU B CA 1
ATOM 2824 C CA B GLU B 1 163 ? -2.822 -14.904 57.691 0.47 27.43 160 GLU B CA 1
ATOM 2825 C C . GLU B 1 163 ? -1.968 -16.164 57.671 1.00 25.16 160 GLU B C 1
ATOM 2826 O O . GLU B 1 163 ? -0.752 -16.118 57.444 1.00 25.85 160 GLU B O 1
ATOM 2837 N N . ALA B 1 164 ? -2.596 -17.310 57.931 1.00 23.14 161 ALA B N 1
ATOM 2838 C CA . ALA B 1 164 ? -1.847 -18.564 57.978 1.00 25.02 161 ALA B CA 1
ATOM 2839 C C . ALA B 1 164 ? -1.313 -18.945 56.599 1.00 23.94 161 ALA B C 1
ATOM 2840 O O . ALA B 1 164 ? -0.162 -19.379 56.470 1.00 23.33 161 ALA B O 1
ATOM 2842 N N . VAL B 1 165 ? -2.134 -18.785 55.558 1.00 21.99 162 VAL B N 1
ATOM 2843 C CA . VAL B 1 165 ? -1.682 -19.069 54.196 1.00 21.32 162 VAL B CA 1
ATOM 2844 C C . VAL B 1 165 ? -0.571 -18.106 53.798 1.00 20.18 162 VAL B C 1
ATOM 2845 O O . VAL B 1 165 ? 0.465 -18.507 53.254 1.00 19.97 162 VAL B O 1
ATOM 2849 N N . LEU B 1 166 ? -0.766 -16.814 54.082 1.00 22.02 163 LEU B N 1
ATOM 2850 C CA . LEU B 1 166 ? 0.228 -15.817 53.727 1.00 20.99 163 LEU B CA 1
ATOM 2851 C C . LEU B 1 166 ? 1.558 -16.103 54.422 1.00 20.93 163 LEU B C 1
ATOM 2852 O O . LEU B 1 166 ? 2.629 -15.987 53.811 1.00 21.53 163 LEU B O 1
ATOM 2857 N N . LYS B 1 167 ? 1.504 -16.488 55.701 1.00 21.96 164 LYS B N 1
ATOM 2858 C CA . LYS B 1 167 ? 2.725 -16.811 56.424 1.00 24.40 164 LYS B CA 1
ATOM 2859 C C . LYS B 1 167 ? 3.477 -17.940 55.732 1.00 23.93 164 LYS B C 1
ATOM 2860 O O . LYS B 1 167 ? 4.705 -17.878 55.565 1.00 24.11 164 LYS B O 1
ATOM 2866 N N . LYS B 1 168 ? 2.755 -18.971 55.295 1.00 21.09 165 LYS B N 1
ATOM 2867 C CA . LYS B 1 168 ? 3.419 -20.077 54.608 1.00 21.50 165 LYS B CA 1
ATOM 2868 C C . LYS B 1 168 ? 3.957 -19.639 53.248 1.00 23.04 165 LYS B C 1
ATOM 2869 O O . LYS B 1 168 ? 5.055 -20.047 52.852 1.00 21.53 165 LYS B O 1
ATOM 2875 N N . LEU B 1 169 ? 3.207 -18.794 52.521 1.00 22.95 166 LEU B N 1
ATOM 2876 C CA . LEU B 1 169 ? 3.728 -18.275 51.253 1.00 20.52 166 LEU B CA 1
ATOM 2877 C C . LEU B 1 169 ? 5.027 -17.519 51.469 1.00 22.61 166 LEU B C 1
ATOM 2878 O O . LEU B 1 169 ? 5.945 -17.596 50.641 1.00 23.93 166 LEU B O 1
ATOM 2883 N N . MET B 1 170 ? 5.123 -16.778 52.579 1.00 22.08 167 MET B N 1
ATOM 2884 C CA . MET B 1 170 ? 6.361 -16.071 52.880 1.00 26.19 167 MET B CA 1
ATOM 2885 C C . MET B 1 170 ? 7.484 -17.074 53.124 1.00 27.93 167 MET B C 1
ATOM 2886 O O . MET B 1 170 ? 8.605 -16.909 52.629 1.00 28.59 167 MET B O 1
ATOM 2891 N N . GLU B 1 171 ? 7.199 -18.116 53.914 1.00 25.21 168 GLU B N 1
ATOM 2892 C CA . GLU B 1 171 ? 8.210 -19.122 54.235 1.00 23.27 168 GLU B CA 1
ATOM 2893 C C . GLU B 1 171 ? 8.657 -19.886 52.996 1.00 24.48 168 GLU B C 1
ATOM 2894 O O . GLU B 1 171 ? 9.829 -20.261 52.881 1.00 28.11 168 GLU B O 1
ATOM 2900 N N . LEU B 1 172 ? 7.743 -20.124 52.061 1.00 23.07 169 LEU B N 1
ATOM 2901 C CA . LEU B 1 172 ? 8.087 -20.851 50.843 1.00 26.27 169 LEU B CA 1
ATOM 2902 C C . LEU B 1 172 ? 8.875 -20.006 49.849 1.00 27.18 169 LEU B C 1
ATOM 2903 O O . LEU B 1 172 ? 9.526 -20.565 48.950 1.00 26.50 169 LEU B O 1
ATOM 2908 N N . GLY B 1 173 ? 8.807 -18.681 49.974 1.00 22.26 170 GLY B N 1
ATOM 2909 C CA . GLY B 1 173 ? 9.470 -17.798 49.039 1.00 23.84 170 GLY B CA 1
ATOM 2910 C C . GLY B 1 173 ? 8.785 -17.715 47.700 1.00 25.73 170 GLY B C 1
ATOM 2911 O O . GLY B 1 173 ? 9.447 -17.472 46.683 1.00 30.36 170 GLY B O 1
ATOM 2912 N N . TYR B 1 174 ? 7.474 -17.912 47.662 1.00 24.72 171 TYR B N 1
ATOM 2913 C CA . TYR B 1 174 ? 6.777 -17.957 46.381 1.00 23.40 171 TYR B CA 1
ATOM 2914 C C . TYR B 1 174 ? 6.208 -16.606 45.946 1.00 24.45 171 TYR B C 1
ATOM 2915 O O . TYR B 1 174 ? 5.735 -16.480 44.806 1.00 24.08 171 TYR B O 1
ATOM 2924 N N . LEU B 1 175 ? 6.213 -15.602 46.807 1.00 24.44 172 LEU B N 1
ATOM 2925 C CA . LEU B 1 175 ? 5.672 -14.320 46.394 1.00 26.32 172 LEU B CA 1
ATOM 2926 C C . LEU B 1 175 ? 6.588 -13.580 45.421 1.00 36.87 172 LEU B C 1
ATOM 2927 O O . LEU B 1 175 ? 6.161 -12.578 44.827 1.00 32.91 172 LEU B O 1
#

Secondary structure (DSSP, 8-state):
----EEEE--STTSSHHHHHHHHHHHHHHTT--EEEEEHHHHHHHH-TT---SHHHHHHHHHHHHHHHHHHHHTT-EEEEE-----HHHHHHHHHH-SSEEEEEEE--HHHHHHH-HHHHHHHHHTTSS--BTBTTSS----SS-SEEEETTTS-HHHHHHHHHHHHHHTT--/----EEEE--STTSSHHHHHHHHHHHHHHTT--EEEEEHHHHHHHH-TT---SHHHHHHHHHHHHHHHHHHHHTT-EEEEE-----HHHHHHHHHH-SSEEEEEEE--HHHHHTS-TT-HHHHHHTTSS---BTTTB-----SS-SEEEETTTS-HHHHHHHHHHHHHHHT--

Sequence (346 aa):
SMSFVIWITGPSSGAGKTTLANNALYKKLESMGYRVELLLDGDGVRRKLYPNLGFSEEERWMHNRRVVVEMARRRLSRNGIITIVSVVVSPYRAWREEYARKEIEKFVEVYPRCPLEVRRMKRDPKGLYSKALLRGEIKGLTGLDGEYEEPENPEVVVDTDKMTVEEEVEAVLKKKLMELGYLSMSFVIWITGPSSGAGKTTLANALYKKKLESMGYRRVELLLDGDGVRRKLYPNLGFSEEERWMHNRVVVEMMARRRLSRNGIITIVSVVSPYRAWWREEYARKKEIIEKFVEVYPRCPLEVRMKRDPKGLYSKALRGEIKGLTGLDGEYEEPEENNPEVVVDTDKMTVEEEVEEAVLKKLMELGYL

Nearest PDB structures (foldseek):
  7yq1-assembly2_C  TM=9.412E-01  e=2.829E-30  Archaeoglobus fulgidus
  8a8h-assembly2_D  TM=9.490E-01  e=4.024E-19  Methanothermococcus thermolithotrophicus DSM 2095
  5cb6-assembly2_B  TM=9.205E-01  e=4.743E-18  Synechocystis sp. PCC 6803 substr. Kazusa
  1x6v-assembly1_B  TM=8.993E-01  e=1.407E-15  Homo sapiens
  3uie-assembly2_C  TM=8.910E-01  e=2.005E-14  Arabidopsis thaliana

CATH classification: 3.40.50.300

B-factor: mean 27.32, std 9.67, range [11.57, 69.56]

Foldseek 3Di:
DFAEEEAEAAAPLLCQVVLLVVLVVVVVVVPAAEEEAELVVVCCPPPVPQAAPPVSLLVSLVVVLVVCQVQRRVRYYYYYRDNQQDPVSVVVSPVSHPHYAYEYRAEDPVVSCVVPVPVVVVCVVRNNQDAPPHRVPGGDDDDDGLYYHHPVPDDSVVSSVRSVVSCVVVVND/DFAEEEAEAAFALLCLVVLLVVLVVVVVVVPAAEEEAELVVVCCVPPVPQDDDPVSVLVSLVVSLVVCLVQRRVRYYYYYRYNPQDQVSVVVSVVSGVHYAYEYSDEQLVNSCVRHVVCVVVCCVVPVDHQRDSHRPDGDDHPDGLYYHDPVVDPSVRVSVRSVVSCVVSVRD